Protein AF-A0AA40XYA7-F1 (afdb_monomer_lite)

Structure (mmCIF, N/CA/C/O backbone):
data_AF-A0AA40XYA7-F1
#
_entry.id   AF-A0AA40XYA7-F1
#
loop_
_atom_site.group_PDB
_atom_site.id
_atom_site.type_symbol
_atom_site.label_atom_id
_atom_site.label_alt_id
_atom_site.label_comp_id
_atom_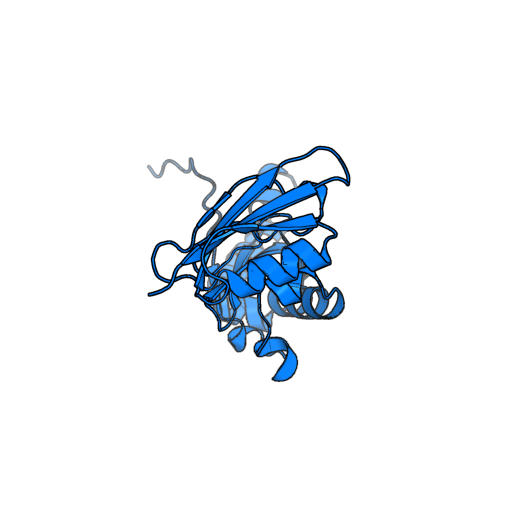site.label_asym_id
_atom_site.label_entity_id
_atom_site.label_seq_id
_atom_site.pdbx_PDB_ins_code
_atom_site.Cartn_x
_atom_site.Cartn_y
_atom_site.Cartn_z
_atom_site.occupancy
_atom_site.B_iso_or_equiv
_atom_site.auth_seq_id
_atom_site.auth_comp_id
_atom_site.auth_asym_id
_atom_site.auth_atom_id
_atom_site.pdbx_PDB_model_num
ATOM 1 N N . MET A 1 1 ? 4.547 -13.593 39.585 1.00 32.66 1 MET A N 1
ATOM 2 C CA . MET A 1 1 ? 5.370 -12.467 39.102 1.00 32.66 1 MET A CA 1
ATOM 3 C C . MET A 1 1 ? 5.170 -12.402 37.605 1.00 32.66 1 MET A C 1
ATOM 5 O O . MET A 1 1 ? 5.550 -13.343 36.928 1.00 32.66 1 MET A O 1
ATOM 9 N N . VAL A 1 2 ? 4.459 -11.386 37.119 1.00 29.94 2 VAL A N 1
ATOM 10 C CA . VAL A 1 2 ? 4.335 -11.116 35.684 1.00 29.94 2 VAL A CA 1
ATOM 11 C C . VAL A 1 2 ? 5.228 -9.912 35.438 1.00 29.94 2 VAL A C 1
ATOM 13 O O . VAL A 1 2 ? 4.920 -8.815 35.898 1.00 29.94 2 VAL A O 1
ATOM 16 N N . GLU A 1 3 ? 6.378 -10.142 34.812 1.00 36.28 3 GLU A N 1
ATOM 17 C CA . GLU A 1 3 ? 7.253 -9.073 34.341 1.00 36.28 3 GLU A CA 1
ATOM 18 C C . GLU A 1 3 ? 6.559 -8.391 33.158 1.00 36.28 3 GLU A C 1
ATOM 20 O O . GLU A 1 3 ? 6.629 -8.835 32.015 1.00 36.28 3 GLU A O 1
ATOM 25 N N . GLY A 1 4 ? 5.811 -7.328 33.456 1.00 35.25 4 GLY A N 1
ATOM 26 C CA . GLY A 1 4 ? 5.217 -6.426 32.473 1.00 35.25 4 GLY A CA 1
ATOM 27 C C . GLY A 1 4 ? 6.288 -5.550 31.829 1.00 35.25 4 GLY A C 1
ATOM 28 O O . GLY A 1 4 ? 6.340 -4.349 32.075 1.00 35.25 4 GLY A O 1
ATOM 29 N N . GLY A 1 5 ? 7.162 -6.167 31.038 1.00 32.50 5 GLY A N 1
ATOM 30 C CA . GLY A 1 5 ? 8.167 -5.510 30.212 1.00 32.50 5 GLY A CA 1
ATOM 31 C C . GLY A 1 5 ? 7.913 -5.831 28.746 1.00 32.50 5 GLY A C 1
ATOM 32 O O . GLY A 1 5 ? 8.535 -6.726 28.188 1.00 32.50 5 GLY A O 1
ATOM 33 N N . GLY A 1 6 ? 6.968 -5.136 28.119 1.00 35.75 6 GLY A N 1
ATOM 34 C CA . GLY A 1 6 ? 6.690 -5.312 26.699 1.00 35.75 6 GLY A CA 1
ATOM 35 C C . GLY A 1 6 ? 5.422 -4.586 26.294 1.00 35.75 6 GLY A C 1
ATOM 36 O O . GLY A 1 6 ? 4.319 -5.016 26.614 1.00 35.75 6 GLY A O 1
ATOM 37 N N . THR A 1 7 ? 5.574 -3.476 25.586 1.00 40.00 7 THR A N 1
ATOM 38 C CA . THR A 1 7 ? 4.502 -2.800 24.858 1.00 40.00 7 THR A CA 1
ATOM 39 C C . THR A 1 7 ? 3.926 -3.744 23.799 1.00 40.00 7 THR A C 1
ATOM 41 O O . THR A 1 7 ? 4.319 -3.715 22.635 1.00 40.00 7 THR A O 1
ATOM 44 N N . LEU A 1 8 ? 2.987 -4.603 24.196 1.00 51.47 8 LEU A N 1
ATOM 45 C CA . LEU A 1 8 ? 2.133 -5.359 23.286 1.00 51.47 8 LEU A CA 1
ATOM 46 C C . LEU A 1 8 ? 1.223 -4.347 22.583 1.00 51.47 8 LEU A C 1
ATOM 48 O O . LEU A 1 8 ? 0.159 -4.006 23.086 1.00 51.47 8 LEU A O 1
ATOM 52 N N . ARG A 1 9 ? 1.665 -3.823 21.437 1.00 64.25 9 ARG A N 1
ATOM 53 C CA . ARG A 1 9 ? 0.792 -3.141 20.476 1.00 64.25 9 ARG A CA 1
ATOM 54 C C . ARG A 1 9 ? 0.276 -4.196 19.494 1.00 64.25 9 ARG A C 1
ATOM 56 O O . ARG A 1 9 ? 0.949 -4.453 18.494 1.00 64.25 9 ARG A O 1
ATOM 63 N N . PRO A 1 10 ? -0.852 -4.874 19.775 1.00 70.44 10 PRO A N 1
ATOM 64 C CA . PRO A 1 10 ? -1.398 -5.854 18.849 1.00 70.44 10 PRO A CA 1
ATOM 65 C C . PRO A 1 10 ? -1.727 -5.175 17.517 1.00 70.44 10 PRO A C 1
ATOM 67 O O . PRO A 1 10 ? -2.377 -4.130 17.478 1.00 70.44 10 PRO A O 1
ATOM 70 N N . THR A 1 11 ? -1.251 -5.776 16.427 1.00 84.19 11 THR A N 1
ATOM 71 C CA . THR A 1 11 ? -1.678 -5.413 15.076 1.00 84.19 11 THR A CA 1
ATOM 72 C C . THR A 1 11 ? -2.851 -6.300 14.700 1.00 84.19 11 THR A C 1
ATOM 74 O O . THR A 1 11 ? -2.708 -7.519 14.618 1.00 84.19 11 THR A O 1
ATOM 77 N N . TYR A 1 12 ? -4.008 -5.693 14.472 1.00 88.69 12 TYR A N 1
ATOM 78 C CA . TYR A 1 12 ? -5.212 -6.392 14.050 1.00 88.69 12 TYR A CA 1
ATOM 79 C C . TYR A 1 12 ? -5.236 -6.487 12.531 1.00 88.69 12 TYR A C 1
ATOM 81 O O . TYR A 1 12 ? -5.103 -5.477 11.845 1.00 88.69 12 TYR A O 1
ATOM 89 N N . ILE A 1 13 ? -5.407 -7.696 12.001 1.00 91.38 13 ILE A N 1
ATOM 90 C CA . ILE A 1 13 ? -5.620 -7.905 10.569 1.00 91.38 13 ILE A CA 1
ATOM 91 C C . ILE A 1 13 ? -7.096 -7.645 10.276 1.00 91.38 13 ILE A C 1
ATOM 93 O O . ILE A 1 13 ? -7.966 -8.315 10.830 1.00 91.38 13 ILE A O 1
ATOM 97 N N . VAL A 1 14 ? -7.372 -6.670 9.416 1.00 92.25 14 VAL A N 1
ATOM 98 C CA . VAL A 1 14 ? -8.723 -6.204 9.105 1.00 92.25 14 VAL A CA 1
ATOM 99 C C . VAL A 1 14 ? -8.948 -6.308 7.601 1.00 92.25 14 VAL A C 1
ATOM 101 O O . VAL A 1 14 ? -8.449 -5.482 6.839 1.00 92.25 14 VAL A O 1
ATOM 104 N N . PRO A 1 15 ? -9.692 -7.316 7.141 1.00 93.06 15 PRO A N 1
ATOM 105 C CA . PRO A 1 15 ? -10.144 -7.373 5.759 1.00 93.06 15 PRO A CA 1
ATOM 106 C C . PRO A 1 15 ? -10.974 -6.129 5.374 1.00 93.06 15 PRO A C 1
ATOM 108 O O . PRO A 1 15 ? -11.781 -5.640 6.168 1.00 93.06 15 PRO A O 1
ATOM 111 N N . VAL A 1 16 ? -10.781 -5.590 4.163 1.00 92.44 16 VAL A N 1
ATOM 112 C CA . VAL A 1 16 ? -11.435 -4.339 3.710 1.00 92.44 16 VAL A CA 1
ATOM 113 C C . VAL A 1 16 ? -12.971 -4.422 3.675 1.00 92.44 16 VAL A C 1
ATOM 115 O O . VAL A 1 16 ? -13.659 -3.413 3.820 1.00 92.44 16 VAL A O 1
ATOM 118 N N . ASP A 1 17 ? -13.535 -5.619 3.531 1.00 90.31 17 ASP A N 1
ATOM 119 C CA . ASP A 1 17 ? -14.980 -5.884 3.583 1.00 90.31 17 ASP A CA 1
ATOM 120 C C . ASP A 1 17 ? -15.578 -5.655 4.983 1.00 90.31 17 ASP A C 1
ATOM 122 O O . ASP A 1 17 ? -16.756 -5.311 5.110 1.00 90.31 17 ASP A O 1
ATOM 126 N N . VAL A 1 18 ? -14.769 -5.768 6.040 1.00 89.94 18 VAL A N 1
ATOM 127 C CA . VAL A 1 18 ? -15.188 -5.492 7.421 1.00 89.94 18 VAL A CA 1
ATOM 128 C C . VAL A 1 18 ? -15.423 -3.999 7.656 1.00 89.94 18 VAL A C 1
ATOM 130 O O . VAL A 1 18 ? -16.218 -3.657 8.533 1.00 89.94 18 VAL A O 1
ATOM 133 N N . LEU A 1 19 ? -14.802 -3.126 6.855 1.00 89.50 19 LEU A N 1
ATOM 134 C CA . LEU A 1 19 ? -14.918 -1.669 6.975 1.00 89.50 19 LEU A CA 1
ATOM 135 C C . LEU A 1 19 ? -16.281 -1.118 6.522 1.00 89.50 19 LEU A C 1
ATOM 137 O O . LEU A 1 19 ? -16.576 0.045 6.777 1.00 89.50 19 LEU A O 1
ATOM 141 N N . GLY A 1 20 ? -17.113 -1.919 5.844 1.00 88.69 20 GLY A N 1
ATOM 142 C CA . GLY A 1 20 ? -18.444 -1.483 5.401 1.00 88.69 20 GLY A CA 1
ATOM 143 C C . GLY A 1 20 ? -18.421 -0.374 4.340 1.00 88.69 20 GLY A C 1
ATOM 144 O O . GLY A 1 20 ? -19.376 0.391 4.222 1.00 88.69 20 GLY A O 1
ATOM 145 N N . LEU A 1 21 ? -17.328 -0.271 3.578 1.00 90.06 21 LEU A N 1
ATOM 146 C CA . LEU A 1 21 ? -17.186 0.684 2.480 1.00 90.06 21 LEU A CA 1
ATOM 147 C C . LEU A 1 21 ? -18.105 0.327 1.304 1.00 90.06 21 LEU A C 1
ATOM 149 O O . LEU A 1 21 ? -18.541 -0.814 1.147 1.00 90.06 21 LEU A O 1
ATOM 153 N N . ASN A 1 22 ? -18.359 1.298 0.422 1.00 88.31 22 ASN A N 1
ATOM 154 C CA . ASN A 1 22 ? -19.121 1.037 -0.797 1.00 88.31 22 ASN A CA 1
ATOM 155 C C . ASN A 1 22 ? -18.411 -0.006 -1.707 1.00 88.31 22 ASN A C 1
ATOM 157 O O . ASN A 1 22 ? -17.189 -0.189 -1.618 1.00 88.31 22 ASN A O 1
ATOM 161 N N . PRO A 1 23 ? -19.143 -0.701 -2.603 1.00 86.56 23 PRO A N 1
ATOM 162 C CA . PRO A 1 23 ? -18.569 -1.754 -3.446 1.00 86.56 23 PRO A CA 1
ATOM 163 C C . PRO A 1 23 ? -17.393 -1.289 -4.312 1.00 86.56 23 PRO A C 1
ATOM 165 O O . PRO A 1 23 ? -16.437 -2.038 -4.498 1.00 86.56 23 PRO A O 1
ATOM 168 N N . SER A 1 24 ? -17.435 -0.046 -4.794 1.00 86.19 24 SER A N 1
ATOM 169 C CA . SER A 1 24 ? -16.366 0.534 -5.608 1.00 86.19 24 SER A CA 1
ATOM 170 C C . SER A 1 24 ? -15.078 0.727 -4.809 1.00 86.19 24 SER A C 1
ATOM 172 O O . SER A 1 24 ? -14.016 0.393 -5.314 1.00 86.19 24 SER A O 1
ATOM 174 N N . ALA A 1 25 ? -15.159 1.210 -3.566 1.00 84.81 25 ALA A N 1
ATOM 175 C CA . ALA A 1 25 ? -14.016 1.420 -2.677 1.00 84.81 25 ALA A CA 1
ATOM 176 C C . ALA A 1 25 ? -13.459 0.098 -2.122 1.00 84.81 25 ALA A C 1
ATOM 178 O O . ALA A 1 25 ? -12.251 -0.076 -2.030 1.00 84.81 25 ALA A O 1
ATOM 179 N N . SER A 1 26 ? -14.321 -0.874 -1.812 1.00 86.69 26 SER A N 1
ATOM 180 C CA . SER A 1 26 ? -13.894 -2.205 -1.338 1.00 86.69 26 SER A CA 1
ATOM 181 C C . SER A 1 26 ? -13.264 -3.090 -2.423 1.00 86.69 26 SER A C 1
ATOM 183 O O . SER A 1 26 ? -12.712 -4.146 -2.114 1.00 86.69 26 SER A O 1
ATOM 185 N N . ALA A 1 27 ? -13.367 -2.706 -3.698 1.00 89.56 27 ALA A N 1
ATOM 186 C CA . ALA A 1 27 ? -12.707 -3.382 -4.816 1.00 89.56 27 ALA A CA 1
ATOM 187 C C . ALA A 1 27 ? -11.301 -2.834 -5.121 1.00 89.56 27 ALA A C 1
ATOM 189 O O . ALA A 1 27 ? -10.619 -3.380 -5.985 1.00 89.56 27 ALA A O 1
ATOM 190 N N . LYS A 1 28 ? -10.892 -1.758 -4.443 1.00 93.12 28 LYS A N 1
ATOM 191 C 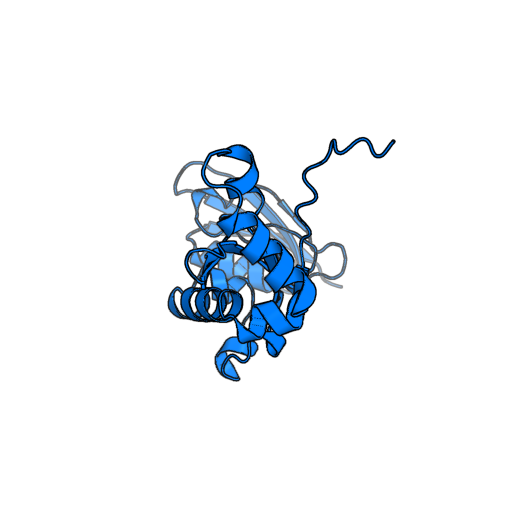CA . LYS A 1 28 ? -9.617 -1.069 -4.651 1.00 93.12 28 LYS A CA 1
ATOM 192 C C . LYS A 1 28 ? -8.455 -1.797 -3.978 1.00 93.12 28 LYS A C 1
ATOM 194 O O . LYS A 1 28 ? -8.676 -2.686 -3.154 1.00 93.12 28 LYS A O 1
ATOM 199 N N . THR A 1 29 ? -7.235 -1.427 -4.347 1.00 94.44 29 THR A N 1
ATOM 200 C CA . THR A 1 29 ? -5.992 -1.996 -3.801 1.00 94.44 29 THR A CA 1
ATOM 201 C C . THR A 1 29 ? -5.221 -0.964 -2.978 1.00 94.44 29 THR A C 1
ATOM 203 O O . THR A 1 29 ? -5.567 0.221 -2.950 1.00 94.44 29 THR A O 1
ATOM 206 N N . ALA A 1 30 ? -4.131 -1.384 -2.335 1.00 94.25 30 ALA A N 1
ATOM 207 C CA . ALA A 1 30 ? -3.221 -0.457 -1.670 1.00 94.25 30 ALA A CA 1
ATOM 208 C C . ALA A 1 30 ? -2.564 0.535 -2.656 1.00 94.25 30 ALA A C 1
ATOM 210 O O . ALA A 1 30 ? -2.218 1.642 -2.256 1.00 94.25 30 ALA A O 1
ATOM 211 N N . TYR A 1 31 ? -2.449 0.198 -3.948 1.00 93.81 31 TYR A N 1
ATOM 212 C CA . TYR A 1 31 ? -1.991 1.144 -4.975 1.00 93.81 31 TYR A CA 1
ATOM 213 C C . TYR A 1 31 ? -2.978 2.294 -5.164 1.00 93.81 31 TYR A C 1
ATOM 215 O O . TYR A 1 31 ? -2.591 3.463 -5.150 1.00 93.81 31 TYR A O 1
ATOM 223 N N . ASP A 1 32 ? -4.268 1.969 -5.292 1.00 93.19 32 ASP A N 1
ATOM 224 C CA . ASP A 1 32 ? -5.315 2.986 -5.368 1.00 93.19 32 ASP A CA 1
ATOM 225 C C . ASP A 1 32 ? -5.356 3.826 -4.086 1.00 93.19 32 ASP A C 1
ATOM 227 O O . ASP A 1 32 ? -5.526 5.038 -4.148 1.00 93.19 32 ASP A O 1
ATOM 231 N N . TYR A 1 33 ? -5.182 3.191 -2.922 1.00 93.12 33 TYR A N 1
ATOM 232 C CA . TYR A 1 33 ? -5.176 3.868 -1.624 1.00 93.12 33 TYR A CA 1
ATOM 233 C C . TYR A 1 33 ? -4.103 4.954 -1.530 1.00 93.12 33 TYR A C 1
ATOM 235 O O . TYR A 1 33 ? -4.354 6.039 -1.006 1.00 93.12 33 TYR A O 1
ATOM 243 N N . VAL A 1 34 ? -2.909 4.662 -2.048 1.00 91.88 34 VAL A N 1
ATOM 244 C CA . VAL A 1 34 ? -1.790 5.606 -2.083 1.00 91.88 34 VAL A CA 1
ATOM 245 C C . VAL A 1 34 ? -2.102 6.807 -2.980 1.00 91.88 34 VAL A C 1
ATOM 247 O O . VAL A 1 34 ? -1.795 7.941 -2.611 1.00 91.88 34 VAL A O 1
ATOM 250 N N . GLY A 1 35 ? -2.705 6.569 -4.148 1.00 88.56 35 GLY A N 1
ATOM 251 C CA . GLY A 1 35 ? -2.978 7.612 -5.140 1.00 88.56 35 GLY A CA 1
ATOM 252 C C . GLY A 1 35 ? -4.269 8.409 -4.916 1.00 88.56 35 GLY A C 1
ATOM 253 O O . GLY A 1 35 ? -4.380 9.532 -5.406 1.00 88.56 35 GLY A O 1
ATOM 254 N N . ASP A 1 36 ? -5.246 7.859 -4.190 1.00 91.69 36 ASP A N 1
ATOM 255 C CA . ASP A 1 36 ? -6.580 8.445 -4.023 1.00 91.69 36 ASP A CA 1
ATOM 256 C C . ASP A 1 36 ? -6.826 8.909 -2.579 1.00 91.69 36 ASP A C 1
ATOM 258 O O . ASP A 1 36 ? -7.139 8.134 -1.669 1.00 91.69 36 ASP A O 1
ATOM 262 N N . HIS A 1 37 ? -6.750 10.226 -2.375 1.00 90.19 37 HIS A N 1
ATOM 263 C CA . HIS A 1 37 ? -7.018 10.854 -1.081 1.00 90.19 37 HIS A CA 1
ATOM 264 C C . HIS A 1 37 ? -8.439 10.613 -0.557 1.00 90.19 37 HIS A C 1
ATOM 266 O O . HIS A 1 37 ? -8.619 10.543 0.661 1.00 90.19 37 HIS A O 1
ATOM 272 N N . ASN A 1 38 ? -9.436 10.469 -1.435 1.00 91.69 38 ASN A N 1
ATOM 273 C CA . ASN A 1 38 ? -10.806 10.183 -1.013 1.00 91.69 38 ASN A CA 1
ATOM 274 C C . ASN A 1 38 ? -10.918 8.745 -0.508 1.00 91.69 38 ASN A C 1
ATOM 276 O O . ASN A 1 38 ? -11.537 8.509 0.530 1.00 91.69 38 ASN A O 1
ATOM 280 N N . LEU A 1 39 ? -10.295 7.788 -1.206 1.00 92.56 39 LEU A N 1
ATOM 281 C CA . LEU A 1 39 ? -10.242 6.397 -0.753 1.00 92.56 39 LEU A CA 1
ATOM 282 C C . LEU A 1 39 ? -9.545 6.279 0.601 1.00 92.56 39 LEU A C 1
ATOM 284 O O . LEU A 1 39 ? -10.078 5.632 1.506 1.00 92.56 39 LEU A O 1
ATOM 288 N N . ARG A 1 40 ? -8.405 6.958 0.759 1.00 93.12 40 ARG A N 1
ATOM 289 C CA . ARG A 1 40 ? -7.688 7.018 2.033 1.00 93.12 40 ARG A CA 1
ATOM 290 C C . ARG A 1 40 ? -8.571 7.552 3.158 1.00 93.12 40 ARG A C 1
ATOM 292 O O . ARG A 1 40 ? -8.718 6.879 4.173 1.00 93.12 40 ARG A O 1
ATOM 299 N N . ALA A 1 41 ? -9.220 8.698 2.955 1.00 90.94 41 ALA A N 1
ATOM 300 C CA . ALA A 1 41 ? -10.106 9.288 3.958 1.00 90.94 41 ALA A CA 1
ATOM 301 C C . ALA A 1 41 ? -11.285 8.363 4.320 1.00 90.94 41 ALA A C 1
ATOM 303 O O . ALA A 1 41 ? -11.640 8.245 5.493 1.00 90.94 41 ALA A O 1
ATOM 304 N N . MET A 1 42 ? -11.871 7.668 3.335 1.00 92.25 42 MET A N 1
ATOM 305 C CA . MET A 1 42 ? -12.944 6.696 3.577 1.00 92.25 42 MET A CA 1
ATOM 306 C C . MET A 1 42 ? -12.477 5.529 4.456 1.00 92.25 42 MET A C 1
ATOM 308 O O . MET A 1 42 ? -13.161 5.171 5.412 1.00 92.25 42 MET A O 1
ATOM 312 N N . VAL A 1 43 ? -11.317 4.944 4.153 1.00 92.75 43 VAL A N 1
ATOM 313 C CA . VAL A 1 43 ? -10.748 3.825 4.922 1.00 92.75 43 VAL A CA 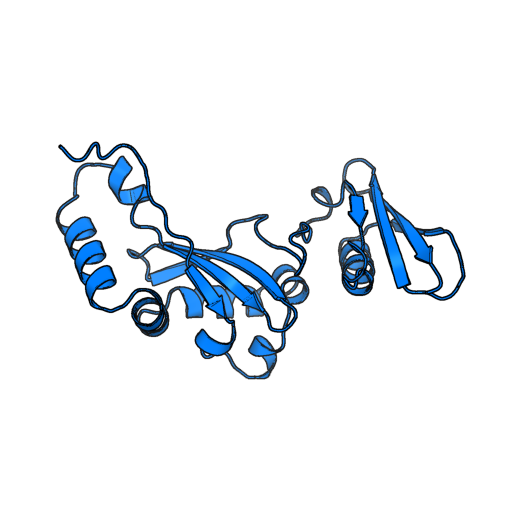1
ATOM 314 C C . VAL A 1 43 ? -10.327 4.270 6.325 1.00 92.75 43 VAL A C 1
ATOM 316 O O . VAL A 1 43 ? -10.653 3.586 7.291 1.00 92.75 43 VAL A O 1
ATOM 319 N N . GLU A 1 44 ? -9.652 5.414 6.458 1.00 92.38 44 GLU A N 1
ATOM 320 C CA . GLU A 1 44 ? -9.227 5.980 7.747 1.00 92.38 44 GLU A CA 1
ATOM 321 C C . GLU A 1 44 ? -10.422 6.280 8.662 1.00 92.38 44 GLU A C 1
ATOM 323 O O . GLU A 1 44 ? -10.417 5.919 9.844 1.00 92.38 44 GLU A O 1
ATOM 328 N N . SER A 1 45 ? -11.479 6.879 8.107 1.00 90.44 45 SER A N 1
ATOM 329 C CA . SER A 1 45 ? -12.724 7.146 8.831 1.00 90.44 45 SER A CA 1
ATOM 330 C C . SER A 1 45 ? -13.436 5.851 9.231 1.00 90.44 45 SER A C 1
ATOM 332 O O . SER A 1 45 ? -13.847 5.700 10.382 1.00 90.44 45 SER A O 1
ATOM 334 N N . ALA A 1 46 ? -13.534 4.876 8.320 1.00 90.94 46 ALA A N 1
ATOM 335 C CA . ALA A 1 46 ? -14.180 3.599 8.609 1.00 90.94 46 ALA A CA 1
ATOM 336 C C . ALA A 1 46 ? -13.426 2.792 9.677 1.00 90.94 46 ALA A C 1
ATOM 338 O O . ALA A 1 46 ? -14.052 2.275 10.604 1.00 90.94 46 ALA A O 1
ATOM 339 N N . ALA A 1 47 ? -12.094 2.727 9.594 1.00 90.19 47 ALA A N 1
ATOM 340 C CA . ALA A 1 47 ? -11.242 2.051 10.573 1.00 90.19 47 ALA A CA 1
ATOM 341 C C . ALA A 1 47 ? -11.335 2.690 11.970 1.00 90.19 47 ALA A C 1
ATOM 343 O O . ALA A 1 47 ? -11.319 1.983 12.976 1.00 90.19 47 ALA A O 1
ATOM 344 N N . GLY A 1 48 ? -11.483 4.018 12.033 1.00 86.50 48 GLY A N 1
ATOM 345 C CA . GLY A 1 48 ? -11.703 4.759 13.279 1.00 86.50 48 GLY A CA 1
ATOM 346 C C . GLY A 1 48 ? -13.109 4.621 13.873 1.00 86.50 48 GLY A C 1
ATOM 347 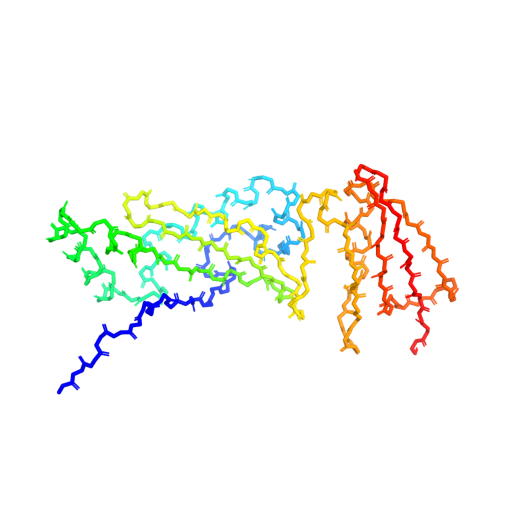O O . GLY A 1 48 ? -13.320 4.969 15.035 1.00 86.50 48 GLY A O 1
ATOM 348 N N . SER A 1 49 ? -14.076 4.093 13.118 1.00 87.62 49 SER A N 1
ATOM 349 C CA . SER A 1 49 ? -15.460 4.011 13.583 1.00 87.62 49 SER A CA 1
ATOM 350 C C . SER A 1 49 ? -15.623 3.022 14.743 1.00 87.62 49 SER A C 1
ATOM 352 O O . SER A 1 49 ? -15.119 1.896 14.720 1.00 87.62 49 SER A O 1
ATOM 354 N N . THR A 1 50 ? -16.404 3.404 15.757 1.00 81.31 50 THR A N 1
ATOM 355 C CA . THR A 1 50 ? -16.644 2.565 16.944 1.00 81.31 50 THR A CA 1
ATOM 356 C C . THR A 1 50 ? -17.228 1.199 16.585 1.00 81.31 50 THR A C 1
ATOM 358 O O . THR A 1 50 ? -16.896 0.206 17.229 1.00 81.31 50 THR A O 1
ATOM 361 N N . GLY A 1 51 ? -18.069 1.125 15.548 1.00 83.56 51 GLY A N 1
ATOM 362 C CA . GLY A 1 51 ? -18.655 -0.133 15.078 1.00 83.56 51 GLY A CA 1
ATOM 363 C C . GLY A 1 51 ? -17.604 -1.104 14.537 1.00 83.56 51 GLY A C 1
ATOM 364 O O . GLY A 1 51 ? -17.604 -2.278 14.913 1.00 83.56 51 GLY A O 1
ATOM 365 N N . VAL A 1 52 ? -16.676 -0.610 13.713 1.00 85.75 52 VAL A N 1
ATOM 366 C CA . VAL A 1 52 ? -15.567 -1.409 13.170 1.00 85.75 52 VAL A CA 1
ATOM 367 C C . VAL A 1 52 ? -14.600 -1.804 14.281 1.00 85.75 52 VAL A C 1
ATOM 369 O O . VAL A 1 52 ? -14.302 -2.990 14.421 1.00 85.75 52 VAL A O 1
ATOM 372 N N . ILE A 1 53 ? -14.197 -0.856 15.133 1.00 83.56 53 ILE A N 1
ATOM 373 C CA . ILE A 1 53 ? -13.342 -1.129 16.296 1.00 83.56 53 ILE A CA 1
ATOM 374 C C . ILE A 1 53 ? -13.967 -2.237 17.155 1.00 83.56 53 ILE A C 1
ATOM 376 O O . ILE A 1 53 ? -13.349 -3.278 17.360 1.00 83.56 53 ILE A O 1
ATOM 380 N N . THR A 1 54 ? -15.221 -2.081 17.587 1.00 83.88 54 THR A N 1
ATOM 381 C CA . THR A 1 54 ? -15.912 -3.062 18.446 1.00 83.88 54 THR A CA 1
ATOM 382 C C . THR A 1 54 ? -15.976 -4.448 17.807 1.00 83.88 54 THR A C 1
ATOM 384 O O . THR A 1 54 ? -15.797 -5.450 18.498 1.00 83.88 54 THR A O 1
ATOM 387 N N . LYS A 1 55 ? -16.198 -4.521 16.489 1.00 84.88 55 LYS A N 1
ATOM 388 C CA . LYS A 1 55 ? -16.239 -5.785 15.742 1.00 84.88 55 LYS A CA 1
ATOM 389 C C . LYS A 1 55 ? -14.876 -6.488 15.694 1.00 84.88 55 LYS A C 1
ATOM 391 O O . LYS A 1 55 ? -14.846 -7.714 15.676 1.00 84.88 55 LYS A O 1
ATOM 396 N N . ILE A 1 56 ? -13.777 -5.734 15.670 1.00 83.06 56 ILE A N 1
ATOM 397 C CA . ILE A 1 56 ? -12.409 -6.263 15.553 1.00 83.06 56 ILE A CA 1
ATOM 398 C C . ILE A 1 56 ? -11.827 -6.634 16.918 1.00 83.06 56 ILE A C 1
ATOM 400 O O . ILE A 1 56 ? -11.294 -7.729 17.078 1.00 83.06 56 ILE A O 1
ATOM 404 N N . VAL A 1 57 ? -11.901 -5.723 17.894 1.00 79.44 57 VAL A N 1
ATOM 405 C CA . VAL A 1 57 ? -11.262 -5.911 19.210 1.00 79.44 57 VAL A CA 1
ATOM 406 C C . VAL A 1 57 ? -12.176 -6.603 20.220 1.00 79.44 57 VAL A C 1
ATOM 408 O O . VAL A 1 57 ? -11.703 -7.132 21.223 1.00 79.44 57 VAL A O 1
ATOM 411 N N . GLY A 1 58 ? -13.486 -6.605 19.969 1.00 74.94 58 GLY A N 1
ATOM 412 C CA . GLY A 1 58 ? -14.495 -6.987 20.948 1.00 74.94 58 GLY A CA 1
ATOM 413 C C . GLY A 1 58 ? -14.810 -5.851 21.926 1.00 74.94 58 GLY A C 1
ATOM 414 O O . GLY A 1 58 ? -13.956 -5.037 22.283 1.00 74.94 58 GLY A O 1
ATOM 415 N N . ALA A 1 59 ? -16.061 -5.802 22.388 1.00 70.88 59 ALA A N 1
ATOM 416 C CA . ALA A 1 59 ? -16.540 -4.747 23.284 1.00 70.88 59 ALA A CA 1
ATOM 417 C C . ALA A 1 59 ? -15.776 -4.702 24.620 1.00 70.88 59 ALA A C 1
ATOM 419 O O . ALA A 1 59 ? -15.505 -3.625 25.135 1.00 70.88 59 ALA A O 1
ATOM 420 N N . SER A 1 60 ? -15.372 -5.860 25.151 1.00 62.66 60 SER A N 1
ATOM 421 C CA . SER A 1 60 ? -14.653 -5.971 26.426 1.00 62.66 60 SER A CA 1
ATOM 422 C C . SER A 1 60 ? -13.259 -5.340 26.395 1.00 62.66 60 SER A C 1
ATOM 424 O O . SER A 1 60 ? -12.865 -4.686 27.359 1.00 62.66 60 SER A O 1
ATOM 426 N N . VAL A 1 61 ? -12.521 -5.494 25.290 1.00 66.81 61 VAL A N 1
ATOM 427 C CA . VAL A 1 61 ? -11.200 -4.869 25.120 1.00 66.81 61 VAL A CA 1
ATOM 428 C C . VAL A 1 61 ? -11.350 -3.364 24.948 1.00 66.81 61 VAL A C 1
ATOM 430 O O . VAL A 1 61 ? -10.592 -2.603 25.544 1.00 66.81 61 VAL A O 1
ATOM 433 N N . LEU A 1 62 ? -12.363 -2.927 24.197 1.00 69.00 62 LEU A N 1
ATOM 434 C CA . LEU A 1 62 ? -12.637 -1.506 24.016 1.00 69.00 62 LEU A CA 1
ATOM 435 C C . LEU A 1 62 ? -12.967 -0.818 25.349 1.00 69.00 62 LEU A C 1
ATOM 437 O O . LEU A 1 62 ? -12.380 0.220 25.643 1.00 69.00 62 LEU A O 1
ATOM 441 N N . THR A 1 63 ? -13.819 -1.422 26.187 1.00 68.38 63 THR A N 1
ATOM 442 C CA . THR A 1 63 ? -14.119 -0.910 27.536 1.00 68.38 63 THR A CA 1
ATOM 443 C C . THR A 1 63 ? -12.867 -0.853 28.409 1.00 68.38 63 THR A C 1
ATOM 445 O O . THR A 1 63 ? -12.598 0.188 28.998 1.00 68.38 63 THR A O 1
ATOM 448 N N . ALA A 1 64 ? -12.045 -1.908 28.426 1.00 65.69 64 ALA A N 1
ATOM 449 C CA . ALA A 1 64 ? -10.803 -1.919 29.201 1.00 65.69 64 ALA A CA 1
ATOM 450 C C . ALA A 1 64 ? -9.815 -0.823 28.755 1.00 65.69 64 ALA A C 1
ATOM 452 O O . ALA A 1 64 ? -9.144 -0.216 29.589 1.00 65.69 64 ALA A O 1
ATOM 453 N N . MET A 1 65 ? -9.737 -0.540 27.450 1.00 68.75 65 MET A N 1
ATOM 454 C CA . MET A 1 65 ? -8.909 0.544 26.913 1.00 68.75 65 MET A CA 1
ATOM 455 C C . MET A 1 65 ? -9.481 1.931 27.235 1.00 68.75 65 MET A C 1
ATOM 457 O O . MET A 1 65 ? -8.717 2.841 27.558 1.00 68.75 65 MET A O 1
ATOM 461 N N . SER A 1 66 ? -10.805 2.102 27.182 1.00 68.31 66 SER A N 1
ATOM 462 C CA . SER A 1 66 ? -11.473 3.342 27.597 1.00 68.31 66 SER A CA 1
ATOM 463 C C . SER A 1 66 ? -11.295 3.619 29.093 1.00 68.31 66 SER A C 1
ATOM 465 O O . SER A 1 66 ? -10.981 4.752 29.460 1.00 68.31 66 SER A O 1
ATOM 467 N N . ASP A 1 67 ? -11.410 2.597 29.942 1.00 65.81 67 ASP A N 1
ATOM 468 C CA . ASP A 1 67 ? -11.183 2.712 31.387 1.00 65.81 67 ASP A CA 1
ATOM 469 C C . ASP A 1 67 ? -9.730 3.108 31.688 1.00 65.81 67 ASP A C 1
ATOM 471 O O . ASP A 1 67 ? -9.485 4.006 32.500 1.00 65.81 67 ASP A O 1
ATOM 475 N N . LEU A 1 68 ? -8.767 2.507 30.975 1.00 66.75 68 LEU A N 1
ATOM 476 C CA . LEU A 1 68 ? -7.347 2.878 31.017 1.00 66.75 68 LEU A CA 1
ATOM 477 C C . LEU A 1 68 ? -7.128 4.352 30.654 1.00 66.75 68 LEU A C 1
ATOM 479 O O . LEU A 1 68 ? -6.426 5.060 31.371 1.00 66.75 68 LEU A O 1
ATOM 483 N N . LEU A 1 69 ? -7.748 4.842 29.578 1.00 68.19 69 LEU A N 1
ATOM 484 C CA . LEU A 1 69 ? -7.639 6.247 29.171 1.00 68.19 69 LEU A CA 1
ATOM 485 C C . LEU A 1 69 ? -8.228 7.211 30.212 1.00 68.19 69 LEU A C 1
ATOM 487 O O . LEU A 1 69 ? -7.651 8.270 30.456 1.00 68.19 69 LEU A O 1
ATOM 491 N N . GLN A 1 70 ? -9.342 6.848 30.852 1.00 64.31 70 GLN A N 1
ATOM 492 C CA . GLN A 1 70 ? -9.977 7.680 31.882 1.00 64.31 70 GLN A CA 1
ATOM 493 C C . GLN A 1 70 ? -9.190 7.710 33.201 1.00 64.31 70 GLN A C 1
ATOM 495 O O . GLN A 1 70 ? -9.203 8.726 33.897 1.00 64.31 70 GLN A O 1
ATOM 500 N N . HIS A 1 71 ? -8.486 6.627 33.543 1.00 63.06 71 HIS A N 1
ATOM 501 C CA . HIS A 1 71 ? -7.731 6.524 34.798 1.00 63.06 71 HIS A CA 1
ATOM 502 C C . HIS A 1 71 ? -6.280 7.020 34.684 1.00 63.06 71 HIS A C 1
ATOM 504 O O . HIS A 1 71 ? -5.644 7.304 35.700 1.00 63.06 71 HIS A O 1
ATOM 510 N N . VAL A 1 72 ? -5.742 7.163 33.468 1.00 57.94 72 VAL A N 1
ATOM 511 C CA . VAL A 1 72 ? -4.352 7.576 33.227 1.00 57.94 72 VAL A CA 1
ATOM 512 C C . VAL A 1 72 ? -4.297 9.040 32.781 1.00 57.94 72 VAL A C 1
ATOM 514 O O . VAL A 1 72 ? -4.045 9.367 31.625 1.00 57.94 72 VAL A O 1
ATOM 517 N N . THR A 1 73 ? -4.496 9.965 33.717 1.00 53.56 73 THR A N 1
ATOM 518 C CA . THR A 1 73 ? -4.375 11.409 33.443 1.00 53.56 73 THR A CA 1
ATOM 519 C C . THR A 1 73 ? -2.923 11.913 33.431 1.00 53.56 73 THR A C 1
ATOM 521 O O . THR A 1 73 ? -2.658 12.950 32.828 1.00 53.56 73 THR A O 1
ATOM 524 N N . ASN A 1 74 ? -1.961 11.165 34.000 1.00 52.22 74 ASN A N 1
ATOM 525 C CA . ASN A 1 74 ? -0.607 11.676 34.289 1.00 52.22 74 ASN A CA 1
ATOM 526 C C . ASN A 1 74 ? 0.584 10.896 33.693 1.00 52.22 74 ASN A C 1
ATOM 528 O O . ASN A 1 74 ? 1.720 11.333 33.864 1.00 52.22 74 ASN A O 1
ATOM 532 N N . TYR A 1 75 ? 0.384 9.774 32.991 1.00 47.94 75 TYR A N 1
ATOM 533 C CA . TYR A 1 75 ? 1.499 8.984 32.443 1.00 47.94 75 TYR A CA 1
ATOM 534 C C . TYR A 1 75 ? 1.506 9.032 30.910 1.00 47.94 75 TYR A C 1
ATOM 536 O O . TYR A 1 75 ? 0.797 8.288 30.233 1.00 47.94 75 TYR A O 1
ATOM 544 N N . THR A 1 76 ? 2.319 9.928 30.351 1.00 56.03 76 THR A N 1
ATOM 545 C CA . THR A 1 76 ? 2.476 10.142 28.900 1.00 56.03 76 THR A CA 1
ATOM 546 C C . THR A 1 76 ? 2.816 8.858 28.135 1.00 56.03 76 THR A C 1
ATOM 548 O O . THR A 1 76 ? 2.332 8.665 27.024 1.00 56.03 76 THR A O 1
ATOM 551 N N . GLY A 1 77 ? 3.559 7.930 28.751 1.00 53.88 77 GLY A N 1
ATOM 552 C CA . GLY A 1 77 ? 3.942 6.657 28.130 1.00 53.88 77 GLY A CA 1
ATOM 553 C C . GLY A 1 77 ? 2.791 5.670 27.894 1.00 53.88 77 GLY A C 1
ATOM 554 O O . GLY A 1 77 ? 2.870 4.870 26.969 1.00 53.88 77 GLY A O 1
ATOM 555 N N . LEU A 1 78 ? 1.712 5.734 28.680 1.00 55.22 78 LEU A N 1
ATOM 556 C CA . LEU A 1 78 ? 0.526 4.875 28.526 1.00 55.22 78 LEU A CA 1
ATOM 557 C C . LEU A 1 78 ? -0.456 5.434 27.482 1.00 55.22 78 LEU A C 1
ATOM 559 O O . LEU A 1 78 ? -1.153 4.672 26.818 1.00 55.22 78 LEU A O 1
ATOM 563 N N . ARG A 1 79 ? -0.458 6.755 27.256 1.00 55.84 79 ARG A N 1
ATOM 564 C CA . ARG A 1 79 ? -1.263 7.388 26.193 1.00 55.84 79 ARG A CA 1
ATOM 565 C C . ARG A 1 79 ? -0.822 6.945 24.800 1.00 55.84 79 ARG A C 1
ATOM 567 O O . ARG A 1 79 ? -1.653 6.631 23.956 1.00 55.84 79 ARG A O 1
ATOM 574 N N . ASP A 1 80 ? 0.483 6.800 24.589 1.00 56.38 80 ASP A N 1
ATOM 575 C CA . ASP A 1 80 ? 1.021 6.210 23.359 1.00 56.38 80 ASP A CA 1
ATOM 576 C C . ASP A 1 80 ? 0.753 4.700 23.232 1.00 56.38 80 ASP A C 1
ATOM 578 O O . ASP A 1 80 ? 0.945 4.131 22.155 1.00 56.38 80 ASP A O 1
ATOM 582 N N . GLN A 1 81 ? 0.308 4.029 24.298 1.00 56.75 81 GLN A N 1
ATOM 583 C CA . GLN A 1 81 ? -0.084 2.615 24.271 1.00 56.75 81 GLN A CA 1
ATOM 584 C C . GLN A 1 81 ? -1.564 2.415 23.925 1.00 56.75 81 GLN A C 1
ATOM 586 O O . GLN A 1 81 ? -1.936 1.327 23.498 1.00 56.75 81 GLN A O 1
ATOM 591 N N . ALA A 1 82 ? -2.397 3.455 24.013 1.00 64.31 82 ALA A N 1
ATOM 592 C CA . ALA A 1 82 ? -3.828 3.391 23.706 1.00 64.31 82 ALA A CA 1
ATOM 593 C C . ALA A 1 82 ? -4.155 3.591 22.209 1.00 64.31 82 ALA A C 1
ATOM 595 O O . ALA A 1 82 ? -5.245 4.041 21.853 1.00 64.31 82 ALA A O 1
ATOM 596 N N . ARG A 1 83 ? -3.207 3.275 21.317 1.00 76.81 83 ARG A N 1
ATOM 597 C CA . ARG A 1 83 ? -3.408 3.304 19.863 1.00 76.81 83 ARG A CA 1
ATOM 598 C C . ARG A 1 83 ? -3.617 1.887 19.347 1.00 76.81 83 ARG A C 1
ATOM 600 O O . ARG A 1 83 ? -2.845 0.990 19.686 1.00 76.81 83 ARG A O 1
ATOM 607 N N . LEU A 1 84 ? -4.621 1.693 18.500 1.00 83.75 84 LEU A N 1
ATOM 608 C CA . LEU A 1 84 ? -4.836 0.424 17.807 1.00 83.75 84 LEU A CA 1
ATOM 609 C C . LEU A 1 84 ? -4.120 0.461 16.459 1.00 83.75 84 LEU A C 1
ATOM 611 O O . LEU A 1 84 ? -4.281 1.414 15.701 1.00 83.75 84 LEU A O 1
ATOM 615 N N . LEU A 1 85 ? -3.351 -0.582 16.152 1.00 88.38 85 LEU A N 1
ATOM 616 C CA . LEU A 1 85 ? -2.766 -0.771 14.828 1.00 88.38 85 LEU A CA 1
ATOM 617 C C . LEU A 1 85 ? -3.675 -1.703 14.032 1.00 88.38 85 LEU A C 1
ATOM 619 O O . LEU A 1 85 ? -3.819 -2.875 14.379 1.00 88.38 85 LEU A O 1
ATOM 623 N N . MET A 1 86 ? -4.298 -1.189 12.980 1.00 91.31 86 MET A N 1
ATOM 624 C CA . MET A 1 86 ? -5.153 -1.962 12.085 1.00 91.31 86 MET A CA 1
ATOM 625 C C . MET A 1 86 ? -4.456 -2.130 10.742 1.00 91.31 86 MET A C 1
ATOM 627 O O . MET A 1 86 ? -4.310 -1.172 9.990 1.00 91.31 86 MET A O 1
ATOM 631 N N . ARG A 1 87 ? -4.036 -3.351 10.419 1.00 94.44 87 ARG A N 1
ATOM 632 C CA . ARG A 1 87 ? -3.574 -3.692 9.075 1.00 94.44 87 ARG A CA 1
ATOM 633 C C . ARG A 1 87 ? -4.788 -3.968 8.204 1.00 94.44 87 ARG A C 1
ATOM 635 O O . ARG A 1 87 ? -5.378 -5.044 8.293 1.00 94.44 87 ARG A O 1
ATOM 642 N N . ILE A 1 88 ? -5.138 -3.004 7.367 1.00 95.31 88 ILE A N 1
ATOM 643 C CA . ILE A 1 88 ? -6.218 -3.134 6.398 1.00 95.31 88 ILE A CA 1
ATOM 644 C C . ILE A 1 88 ? -5.709 -3.953 5.215 1.00 95.31 88 ILE A C 1
ATOM 646 O O . ILE A 1 88 ? -4.762 -3.536 4.553 1.00 95.31 88 ILE A O 1
ATOM 650 N N . VAL A 1 89 ? -6.320 -5.110 4.962 1.00 95.94 89 VAL A N 1
ATOM 651 C CA . VAL A 1 89 ? -5.968 -6.008 3.852 1.00 95.94 89 VAL A CA 1
ATOM 652 C C . VAL A 1 89 ? -7.016 -5.884 2.749 1.00 95.94 89 VAL A C 1
ATOM 654 O O . VAL A 1 89 ? -8.199 -6.163 2.963 1.00 95.94 89 VAL A O 1
ATOM 657 N N . PHE A 1 90 ? -6.576 -5.459 1.568 1.00 95.19 90 PHE A N 1
ATOM 658 C CA . PHE A 1 90 ? -7.392 -5.345 0.363 1.00 95.19 90 PHE A CA 1
ATOM 659 C C . PHE A 1 90 ? -7.594 -6.709 -0.309 1.00 95.19 90 PHE A C 1
ATOM 661 O O . PHE A 1 90 ? -6.957 -7.705 0.034 1.00 95.19 90 PHE A O 1
ATOM 668 N N . LYS A 1 91 ? -8.511 -6.774 -1.281 1.00 92.56 91 LYS A N 1
ATOM 669 C CA . LYS A 1 91 ? -8.913 -8.041 -1.923 1.00 92.56 91 LYS A CA 1
ATOM 670 C C . LYS A 1 91 ? -7.786 -8.744 -2.676 1.00 92.56 91 LYS A C 1
ATOM 672 O O . LYS A 1 91 ? -7.804 -9.965 -2.777 1.00 92.56 91 LYS A O 1
ATOM 677 N N . ASP A 1 92 ? -6.837 -7.986 -3.210 1.00 90.56 92 ASP A N 1
ATOM 678 C CA . ASP A 1 92 ? -5.651 -8.512 -3.890 1.00 90.56 92 ASP A CA 1
ATOM 679 C C . ASP A 1 92 ? -4.552 -8.966 -2.910 1.00 90.56 92 ASP A C 1
ATOM 681 O O . ASP A 1 92 ? -3.500 -9.427 -3.342 1.00 90.56 92 ASP A O 1
ATOM 685 N N . GLY A 1 93 ? -4.789 -8.844 -1.598 1.00 91.62 93 GLY A N 1
ATOM 686 C CA . GLY A 1 93 ? -3.846 -9.177 -0.533 1.00 91.62 93 GLY A CA 1
ATOM 687 C C . GLY A 1 93 ? -2.880 -8.047 -0.176 1.00 91.62 93 GLY A C 1
ATOM 688 O O . GLY A 1 93 ? -2.191 -8.153 0.839 1.00 91.62 93 GLY A O 1
ATOM 689 N N . SER A 1 94 ? -2.839 -6.961 -0.958 1.00 95.19 94 SER A N 1
ATOM 690 C CA . SER A 1 94 ? -2.088 -5.757 -0.593 1.00 95.19 94 SER A CA 1
ATOM 691 C C . SER A 1 94 ? -2.655 -5.140 0.686 1.00 95.19 94 SER A C 1
ATOM 693 O O . SER A 1 94 ? -3.814 -5.371 1.044 1.00 95.19 94 SER A O 1
ATOM 695 N N . TYR A 1 95 ? -1.843 -4.393 1.429 1.00 96.31 95 TYR A N 1
ATOM 696 C CA . TYR A 1 95 ? -2.259 -3.899 2.736 1.00 96.31 95 TYR A CA 1
ATOM 697 C C . TYR A 1 95 ? -1.630 -2.568 3.121 1.00 96.31 95 TYR A C 1
ATOM 699 O O . TYR A 1 95 ? -0.578 -2.178 2.619 1.00 96.31 95 TYR A O 1
ATOM 707 N N . VAL A 1 96 ? -2.284 -1.886 4.057 1.00 95.94 96 VAL A N 1
ATOM 708 C CA . VAL A 1 96 ? -1.823 -0.636 4.676 1.00 95.94 96 VAL A CA 1
ATOM 709 C C . VAL A 1 96 ? -2.078 -0.705 6.179 1.00 95.94 96 VAL A C 1
ATOM 711 O O . VAL A 1 96 ? -3.008 -1.387 6.615 1.00 95.94 96 VAL A O 1
ATOM 714 N N . THR A 1 97 ? -1.277 -0.021 6.990 1.00 94.56 97 THR A N 1
ATOM 715 C CA . THR A 1 97 ? -1.535 0.088 8.431 1.00 94.56 97 THR A CA 1
ATOM 716 C C . THR A 1 97 ? -2.202 1.422 8.737 1.00 94.56 97 THR A C 1
ATOM 718 O O . THR A 1 97 ? -1.703 2.484 8.375 1.00 94.56 97 THR A O 1
ATOM 721 N N . VAL A 1 98 ? -3.323 1.370 9.448 1.00 92.38 98 VAL A N 1
ATOM 722 C CA . VAL A 1 98 ? -4.027 2.526 9.994 1.00 92.38 98 VAL A CA 1
ATOM 723 C C . VAL A 1 98 ? -3.880 2.508 11.511 1.00 92.38 98 VAL A C 1
ATOM 725 O O . VAL A 1 98 ? -4.235 1.538 12.183 1.00 92.38 98 VAL A O 1
ATOM 728 N N . VAL A 1 99 ? -3.351 3.596 12.054 1.00 90.25 99 VAL A N 1
ATOM 729 C CA . VAL A 1 99 ? -3.246 3.846 13.487 1.00 90.25 99 VAL A CA 1
ATOM 730 C C . VAL A 1 99 ? -4.517 4.545 13.938 1.00 90.25 99 VAL A C 1
ATOM 732 O O . VAL A 1 99 ? -4.793 5.669 13.529 1.00 90.25 99 VAL A O 1
ATOM 735 N N . VAL A 1 100 ? -5.296 3.902 14.797 1.00 86.50 100 VAL A N 1
ATOM 736 C CA . VAL A 1 100 ? -6.508 4.495 15.359 1.00 86.50 100 VAL A CA 1
ATOM 737 C C . VAL A 1 100 ? -6.197 5.040 16.742 1.00 86.50 100 VAL A C 1
ATOM 739 O O . VAL A 1 100 ? -5.795 4.295 17.642 1.00 86.50 100 VAL A O 1
ATOM 742 N N . ASN A 1 101 ? -6.399 6.347 16.909 1.00 78.44 101 ASN A N 1
ATOM 743 C CA . ASN A 1 101 ? -6.382 6.971 18.223 1.00 78.44 101 ASN A CA 1
ATOM 744 C C . ASN A 1 101 ? -7.799 6.949 18.811 1.00 78.44 101 ASN A C 1
ATOM 746 O O . ASN A 1 101 ? -8.721 7.564 18.271 1.00 78.44 101 ASN A O 1
ATOM 750 N N . LEU A 1 102 ? -7.954 6.251 19.936 1.00 71.06 102 LEU A N 1
ATOM 751 C CA . LEU A 1 102 ? -9.237 6.084 20.615 1.00 71.06 102 LEU A CA 1
ATOM 752 C C . LEU A 1 102 ? -9.810 7.394 21.185 1.00 71.06 102 LEU A C 1
ATOM 754 O O . LEU A 1 102 ? -11.016 7.459 21.404 1.00 71.06 102 LEU A O 1
ATOM 758 N N . GLU A 1 103 ? -8.996 8.439 21.376 1.00 67.12 103 GLU A N 1
ATOM 759 C CA . GLU A 1 103 ? -9.470 9.761 21.824 1.00 67.12 103 GLU A CA 1
ATOM 760 C C . GLU A 1 103 ? -10.248 10.512 20.728 1.00 67.12 103 GLU A C 1
ATOM 762 O O . GLU A 1 103 ? -11.189 11.242 21.033 1.00 67.12 103 GLU A O 1
ATOM 767 N N . TYR A 1 104 ? -9.880 10.325 19.455 1.00 64.56 104 TYR A N 1
ATOM 768 C CA . TYR A 1 104 ? -10.412 11.114 18.333 1.00 64.56 104 TYR A CA 1
ATOM 769 C C . TYR A 1 104 ? -11.289 10.304 17.370 1.00 64.56 104 TYR A C 1
ATOM 771 O O . TYR A 1 104 ? -11.801 10.876 16.411 1.00 64.56 104 TYR A O 1
ATOM 779 N N . GLN A 1 105 ? -11.453 8.992 17.609 1.00 67.44 105 GLN A N 1
ATOM 780 C CA . GLN A 1 105 ? -12.252 8.058 16.791 1.00 67.44 105 GLN A CA 1
ATOM 781 C C . GLN A 1 105 ? -11.980 8.152 15.279 1.00 67.44 105 GLN A C 1
ATOM 783 O O . GLN A 1 105 ? -12.842 7.867 14.454 1.00 67.44 105 GLN A O 1
ATOM 788 N N . ASN A 1 106 ? -10.758 8.535 14.914 1.00 74.50 106 ASN A N 1
ATOM 789 C CA . ASN A 1 106 ? -10.307 8.631 13.536 1.00 74.50 106 ASN A CA 1
ATOM 790 C C . ASN A 1 106 ? -9.042 7.791 13.376 1.00 74.50 106 ASN A C 1
ATOM 792 O O . ASN A 1 106 ? -8.141 7.819 14.224 1.00 74.50 106 ASN A O 1
ATOM 796 N N . GLY A 1 107 ? -8.998 7.022 12.291 1.00 82.62 107 GLY A N 1
ATOM 797 C CA . GLY A 1 107 ? -7.783 6.368 11.840 1.00 82.62 107 GLY A CA 1
ATOM 798 C C . GLY A 1 107 ? -6.851 7.361 11.155 1.00 82.62 107 GLY A C 1
ATOM 799 O O . GLY A 1 107 ? -7.295 8.349 10.577 1.00 82.62 107 GLY A O 1
ATOM 800 N N . GLN A 1 108 ? -5.556 7.085 11.207 1.00 89.75 108 GLN A N 1
ATOM 801 C CA . GLN A 1 108 ? -4.539 7.775 10.430 1.00 89.75 108 GLN A CA 1
ATOM 802 C C . GLN A 1 108 ? -3.601 6.742 9.814 1.00 89.75 108 GLN A C 1
ATOM 804 O O . GLN A 1 108 ? -3.106 5.863 10.520 1.00 89.75 108 GLN A O 1
ATOM 809 N N . SER A 1 109 ? -3.331 6.848 8.516 1.00 89.06 109 SER A N 1
ATOM 810 C CA . SER A 1 109 ? -2.355 5.987 7.844 1.00 89.06 109 SER A CA 1
ATOM 811 C C . SER A 1 109 ? -0.986 6.090 8.508 1.00 89.06 109 SER A C 1
ATOM 813 O O . SER A 1 109 ? -0.460 7.186 8.722 1.00 89.06 109 SER A O 1
ATOM 815 N N . GLU A 1 110 ? -0.376 4.945 8.783 1.00 90.00 110 GLU A N 1
ATOM 816 C CA . GLU A 1 110 ? 1.046 4.876 9.076 1.00 90.00 110 GLU A CA 1
ATOM 817 C C . GLU A 1 110 ? 1.809 5.066 7.761 1.00 90.00 110 GLU A C 1
ATOM 819 O O . GLU A 1 110 ? 1.752 4.223 6.866 1.00 90.00 110 GLU A O 1
ATOM 824 N N . VAL A 1 111 ? 2.489 6.203 7.624 1.00 85.94 111 VAL A N 1
ATOM 825 C CA . VAL A 1 111 ? 3.218 6.559 6.400 1.00 85.94 111 VAL A CA 1
ATOM 826 C C . VAL A 1 111 ? 4.283 5.507 6.094 1.00 85.94 111 VAL A C 1
ATOM 828 O O . VAL A 1 111 ? 5.106 5.186 6.952 1.00 85.94 111 VAL A O 1
ATOM 831 N N . GLY A 1 112 ? 4.298 4.998 4.861 1.00 88.44 112 GLY A N 1
ATOM 832 C CA . GLY A 1 112 ? 5.260 3.984 4.439 1.00 88.44 112 GLY A CA 1
ATOM 833 C C . GLY A 1 112 ? 4.917 2.584 4.944 1.00 88.44 112 GLY A C 1
ATOM 834 O O . GLY A 1 112 ? 5.795 1.717 4.956 1.00 88.44 112 GLY A O 1
ATOM 835 N N . SER A 1 113 ? 3.672 2.340 5.364 1.00 92.38 113 SER A N 1
ATOM 836 C CA . SER A 1 113 ? 3.141 1.011 5.709 1.00 92.38 113 SER A CA 1
ATOM 837 C C . SER A 1 113 ? 2.490 0.294 4.527 1.00 92.38 113 SER A C 1
ATOM 839 O O . SER A 1 113 ? 2.090 -0.860 4.662 1.00 92.38 113 SER A O 1
ATOM 841 N N . GLU A 1 114 ? 2.395 0.956 3.377 1.00 94.88 114 GLU A N 1
ATOM 842 C CA . GLU A 1 114 ? 1.723 0.450 2.192 1.00 94.88 114 GLU A CA 1
ATOM 843 C C . GLU A 1 114 ? 2.550 -0.661 1.554 1.00 94.88 114 GLU A C 1
ATOM 845 O O . GLU A 1 114 ? 3.746 -0.509 1.278 1.00 94.88 114 GLU A O 1
ATOM 850 N N . ARG A 1 115 ? 1.938 -1.831 1.402 1.00 95.88 115 ARG A N 1
ATOM 851 C CA . ARG A 1 115 ? 2.620 -3.048 0.983 1.00 95.88 115 ARG A CA 1
ATOM 852 C C . ARG A 1 115 ? 1.815 -3.804 -0.049 1.00 95.88 115 ARG A C 1
ATOM 854 O O . ARG A 1 115 ? 0.588 -3.851 0.003 1.00 95.88 115 ARG A O 1
ATOM 861 N N . THR A 1 116 ? 2.527 -4.452 -0.953 1.00 95.06 116 THR A N 1
ATOM 862 C CA . THR A 1 116 ? 1.955 -5.455 -1.841 1.00 95.06 116 THR A CA 1
ATOM 863 C C . THR A 1 116 ? 1.570 -6.715 -1.067 1.00 95.06 116 THR A C 1
ATOM 865 O O . THR A 1 116 ? 1.908 -6.869 0.109 1.00 95.06 116 THR A O 1
ATOM 868 N N . ALA A 1 117 ? 0.893 -7.654 -1.729 1.00 92.00 117 ALA A N 1
ATOM 869 C CA . ALA A 1 117 ? 0.518 -8.926 -1.115 1.00 92.00 117 ALA A CA 1
ATOM 870 C C . ALA A 1 117 ? 1.721 -9.747 -0.616 1.00 92.00 117 ALA A C 1
ATOM 872 O O . ALA A 1 117 ? 1.599 -10.469 0.372 1.00 92.00 117 ALA A O 1
ATOM 873 N N . ALA A 1 118 ? 2.891 -9.609 -1.251 1.00 91.94 118 ALA A N 1
ATOM 874 C CA . ALA A 1 118 ? 4.122 -10.263 -0.803 1.00 91.94 118 ALA A CA 1
ATOM 875 C C . ALA A 1 118 ? 4.910 -9.444 0.235 1.00 91.94 118 ALA A C 1
ATOM 877 O O . ALA A 1 118 ? 5.980 -9.863 0.671 1.00 91.94 118 ALA A O 1
ATOM 878 N N . GLY A 1 119 ? 4.403 -8.278 0.645 1.00 93.25 119 GLY A N 1
ATOM 879 C CA . GLY A 1 119 ? 5.042 -7.445 1.660 1.00 93.25 119 GLY A CA 1
ATOM 880 C C . GLY A 1 119 ? 6.116 -6.496 1.125 1.00 93.25 119 GLY A C 1
ATOM 881 O O . GLY A 1 119 ? 6.915 -5.999 1.920 1.00 93.25 119 GLY A O 1
ATOM 882 N N . GLN A 1 120 ? 6.147 -6.207 -0.180 1.00 94.50 120 GLN A N 1
ATOM 883 C CA . GLN A 1 120 ? 7.053 -5.194 -0.737 1.00 94.50 120 GLN A CA 1
ATOM 884 C C . GLN A 1 120 ? 6.461 -3.796 -0.575 1.00 94.50 120 GLN A C 1
ATOM 886 O O . GLN A 1 120 ? 5.252 -3.629 -0.685 1.00 94.50 120 GLN A O 1
ATOM 891 N N . LEU A 1 121 ? 7.291 -2.784 -0.312 1.00 95.31 121 LEU A N 1
ATOM 892 C CA . LEU A 1 121 ? 6.844 -1.390 -0.191 1.00 95.31 121 LEU A CA 1
ATOM 893 C C . LEU A 1 121 ? 6.157 -0.926 -1.480 1.00 95.31 121 LEU A C 1
ATOM 895 O O . LEU A 1 121 ? 6.723 -1.082 -2.557 1.00 95.31 121 LEU A O 1
ATOM 899 N N . ILE A 1 122 ? 4.980 -0.312 -1.364 1.00 96.19 122 ILE A N 1
ATOM 900 C CA . ILE A 1 122 ? 4.371 0.479 -2.439 1.00 96.19 122 ILE A CA 1
ATOM 901 C C . ILE A 1 122 ? 4.760 1.940 -2.184 1.00 96.19 122 ILE A C 1
ATOM 903 O O . ILE A 1 122 ? 4.296 2.509 -1.197 1.00 96.19 122 ILE A O 1
ATOM 907 N N . PRO A 1 123 ? 5.619 2.559 -3.015 1.00 94.44 123 PRO A N 1
ATOM 908 C CA . PRO A 1 123 ? 6.057 3.932 -2.781 1.00 94.44 123 PRO A CA 1
ATOM 909 C C . PRO A 1 123 ? 4.890 4.917 -2.821 1.00 94.44 123 PRO A C 1
ATOM 911 O O . PRO A 1 123 ? 4.096 4.882 -3.753 1.00 94.44 123 PRO A O 1
ATOM 914 N N . SER A 1 124 ? 4.792 5.828 -1.860 1.00 92.31 124 SER A N 1
ATOM 915 C CA . SER A 1 124 ? 3.784 6.896 -1.870 1.00 92.31 124 SER A CA 1
ATOM 916 C C . SER A 1 124 ? 4.257 8.184 -2.537 1.00 92.31 124 SER A C 1
ATOM 918 O O . SER A 1 124 ? 3.466 9.091 -2.773 1.00 92.31 124 SER A O 1
ATOM 920 N N . ASP A 1 125 ? 5.557 8.283 -2.792 1.00 91.19 125 ASP A N 1
ATOM 921 C CA . ASP A 1 125 ? 6.217 9.467 -3.323 1.00 91.19 125 ASP A CA 1
ATOM 922 C C . ASP A 1 125 ? 7.458 9.068 -4.137 1.00 91.19 125 ASP A C 1
ATOM 924 O O . ASP A 1 125 ? 8.076 8.028 -3.891 1.00 91.19 125 ASP A O 1
ATOM 928 N N . ILE A 1 126 ? 7.848 9.916 -5.092 1.00 92.19 126 ILE A N 1
ATOM 929 C CA . ILE A 1 126 ? 8.991 9.672 -5.980 1.00 92.19 126 ILE A CA 1
ATOM 930 C C . ILE A 1 126 ? 10.321 9.512 -5.224 1.00 92.19 126 ILE A C 1
ATOM 932 O O . ILE A 1 126 ? 11.198 8.773 -5.670 1.00 92.19 126 ILE A O 1
ATOM 936 N N . GLN A 1 127 ? 10.486 10.130 -4.050 1.00 91.44 127 GLN A N 1
ATOM 937 C CA . GLN A 1 127 ? 11.681 9.955 -3.218 1.00 91.44 127 GLN A CA 1
ATOM 938 C C . GLN A 1 127 ? 11.813 8.523 -2.685 1.00 91.44 127 GLN A C 1
ATOM 940 O O . GLN A 1 127 ? 12.936 8.050 -2.511 1.00 91.44 127 GLN A O 1
ATOM 945 N N . GLN A 1 128 ? 10.694 7.818 -2.481 1.00 91.69 128 GLN A N 1
ATOM 946 C CA . GLN A 1 128 ? 10.671 6.419 -2.038 1.00 91.69 128 GLN A CA 1
ATOM 947 C C . GLN A 1 128 ? 10.908 5.425 -3.184 1.00 91.69 128 GLN A C 1
ATOM 949 O O . GLN A 1 128 ? 11.087 4.233 -2.937 1.00 91.69 128 GLN A O 1
ATOM 954 N N . VAL A 1 129 ? 10.929 5.890 -4.437 1.00 93.50 129 VAL A N 1
ATOM 955 C CA . VAL A 1 129 ? 11.223 5.051 -5.604 1.00 93.50 129 VAL A CA 1
ATOM 956 C C . VAL A 1 129 ? 12.729 4.796 -5.677 1.00 93.50 129 VAL A C 1
ATOM 958 O O . VAL A 1 129 ? 13.480 5.433 -6.418 1.00 93.50 129 VAL A O 1
ATOM 961 N N . GLN A 1 130 ? 13.192 3.882 -4.833 1.00 92.56 130 GLN A N 1
ATOM 962 C CA . GLN A 1 130 ? 14.573 3.431 -4.761 1.00 92.56 130 GLN A CA 1
ATOM 963 C C . GLN A 1 130 ? 14.617 2.024 -4.171 1.00 92.56 130 GLN A C 1
ATOM 965 O O . GLN A 1 130 ? 14.025 1.777 -3.124 1.00 92.56 130 GLN A O 1
ATOM 970 N N . GLY A 1 131 ? 15.362 1.127 -4.814 1.00 93.44 131 GLY A N 1
ATOM 971 C CA . GLY A 1 131 ? 15.501 -0.256 -4.368 1.00 93.44 131 GLY A CA 1
ATOM 972 C C . GLY A 1 131 ? 15.061 -1.253 -5.427 1.00 93.44 131 GLY A C 1
ATOM 973 O O . GLY A 1 131 ? 15.053 -0.947 -6.620 1.00 93.44 131 GLY A O 1
ATOM 974 N N . GLU A 1 132 ? 14.740 -2.457 -4.973 1.00 94.94 132 GLU A N 1
ATOM 975 C CA . GLU A 1 132 ? 14.411 -3.589 -5.825 1.00 94.94 132 GLU A CA 1
ATOM 976 C C . GLU A 1 132 ? 13.072 -4.192 -5.413 1.00 94.94 132 GLU A C 1
ATOM 978 O O . GLU A 1 132 ? 12.798 -4.363 -4.224 1.00 94.94 132 GLU A O 1
ATOM 983 N N . TRP A 1 133 ? 12.264 -4.521 -6.417 1.00 95.88 133 TRP A N 1
ATOM 984 C CA . TRP A 1 133 ? 11.045 -5.298 -6.284 1.00 95.88 133 TRP A CA 1
ATOM 985 C C . TRP A 1 133 ? 11.182 -6.570 -7.099 1.00 95.88 133 TRP A C 1
ATOM 987 O O . TRP A 1 133 ? 11.576 -6.507 -8.260 1.00 95.88 133 TRP A O 1
ATOM 997 N N . THR A 1 134 ? 10.827 -7.710 -6.523 1.00 94.81 134 THR A N 1
ATOM 998 C CA . THR A 1 134 ? 10.921 -9.017 -7.188 1.00 94.81 134 THR A CA 1
ATOM 999 C C . THR A 1 134 ? 9.570 -9.704 -7.210 1.00 94.81 134 THR A C 1
ATOM 1001 O O . THR A 1 134 ? 8.726 -9.447 -6.360 1.00 94.81 134 THR A O 1
ATOM 1004 N N . ASP A 1 135 ? 9.330 -10.561 -8.191 1.00 91.81 135 ASP A N 1
ATOM 1005 C CA . ASP A 1 135 ? 8.054 -11.258 -8.314 1.00 91.81 135 ASP A CA 1
ATOM 1006 C C . ASP A 1 135 ? 7.852 -12.342 -7.244 1.00 91.81 135 ASP A C 1
ATOM 1008 O O . ASP A 1 135 ? 6.787 -12.948 -7.199 1.00 91.81 135 ASP A O 1
ATOM 1012 N N . TYR A 1 136 ? 8.857 -12.650 -6.415 1.00 88.88 136 TYR A N 1
ATOM 1013 C CA . TYR A 1 136 ? 8.842 -13.767 -5.463 1.00 88.88 136 TYR A CA 1
ATOM 1014 C C . TYR A 1 136 ? 8.223 -15.063 -6.038 1.00 88.88 136 TYR A C 1
ATOM 1016 O O . TYR A 1 136 ? 7.554 -15.816 -5.329 1.00 88.88 136 TYR A O 1
ATOM 1024 N N . ASN A 1 137 ? 8.436 -15.338 -7.331 1.00 81.62 137 ASN A N 1
ATOM 1025 C CA . ASN A 1 137 ? 7.852 -16.448 -8.096 1.00 81.62 137 ASN A CA 1
ATOM 1026 C C . ASN A 1 137 ? 6.318 -16.428 -8.304 1.00 81.62 137 ASN A C 1
ATOM 1028 O O . ASN A 1 137 ? 5.766 -17.388 -8.850 1.00 81.62 137 ASN A O 1
ATOM 1032 N N . GLY A 1 138 ? 5.597 -15.345 -8.005 1.00 81.56 138 GLY A N 1
ATOM 1033 C CA . GLY A 1 138 ? 4.135 -15.311 -8.197 1.00 81.56 138 GLY A CA 1
ATOM 1034 C C . GLY A 1 138 ? 3.413 -13.977 -7.990 1.00 81.56 138 GLY A C 1
ATOM 1035 O O . GLY A 1 138 ? 2.236 -13.879 -8.330 1.00 81.56 138 GLY A O 1
ATOM 1036 N N . GLU A 1 139 ? 4.076 -12.953 -7.470 1.00 87.44 139 GLU A N 1
ATOM 1037 C CA . GLU A 1 139 ? 3.531 -11.609 -7.346 1.00 87.44 139 GLU A CA 1
ATOM 1038 C C . GLU A 1 139 ? 3.419 -10.916 -8.709 1.00 87.44 139 GLU A C 1
ATOM 1040 O O . GLU A 1 139 ? 4.319 -10.963 -9.548 1.00 87.44 139 GLU A O 1
ATOM 1045 N N . ASN A 1 140 ? 2.304 -10.219 -8.923 1.00 86.75 140 ASN A N 1
ATOM 1046 C CA . ASN A 1 140 ? 2.093 -9.434 -10.129 1.00 86.75 140 ASN A CA 1
ATOM 1047 C C . ASN A 1 140 ? 2.688 -8.025 -9.986 1.00 86.75 140 ASN A C 1
ATOM 1049 O O . ASN A 1 140 ? 2.005 -7.083 -9.583 1.00 86.75 140 ASN A O 1
ATOM 1053 N N . LEU A 1 141 ? 3.945 -7.864 -10.400 1.00 92.31 141 LEU A N 1
ATOM 1054 C CA . LEU A 1 141 ? 4.623 -6.565 -10.416 1.00 92.31 141 LEU A CA 1
ATOM 1055 C C . LEU A 1 141 ? 4.157 -5.611 -11.532 1.00 92.31 141 LEU A C 1
ATOM 1057 O O . LEU A 1 141 ? 4.610 -4.468 -11.583 1.00 92.31 141 LEU A O 1
ATOM 1061 N N . GLY A 1 142 ? 3.240 -6.022 -12.415 1.00 91.56 142 GLY A N 1
ATOM 1062 C CA . GLY A 1 142 ? 2.726 -5.151 -13.478 1.00 91.56 142 GLY A CA 1
ATOM 1063 C C . GLY A 1 142 ? 2.073 -3.877 -12.932 1.00 91.56 142 GLY A C 1
ATOM 1064 O O . GLY A 1 142 ? 2.314 -2.788 -13.449 1.00 91.56 142 GLY A O 1
ATOM 1065 N N . GLN A 1 143 ? 1.324 -3.994 -11.829 1.00 92.12 143 GLN A N 1
ATOM 1066 C CA . GLN A 1 143 ? 0.744 -2.831 -11.148 1.00 92.12 143 GLN A CA 1
ATOM 1067 C C . GLN A 1 143 ? 1.822 -1.920 -10.553 1.00 92.12 143 GLN A C 1
ATOM 1069 O O . GLN A 1 143 ? 1.712 -0.700 -10.664 1.00 92.12 143 GLN A O 1
ATOM 1074 N N . MET A 1 144 ? 2.896 -2.496 -9.998 1.00 95.06 144 MET A N 1
ATOM 1075 C CA . MET A 1 144 ? 4.037 -1.730 -9.495 1.00 95.06 144 MET A CA 1
ATOM 1076 C C . MET A 1 144 ? 4.680 -0.896 -10.609 1.00 95.06 144 MET A C 1
ATOM 1078 O O . MET A 1 144 ? 4.918 0.289 -10.411 1.00 95.06 144 MET A O 1
ATOM 1082 N N . VAL A 1 145 ? 4.890 -1.457 -11.806 1.00 94.56 145 VAL A N 1
ATOM 1083 C CA . VAL A 1 145 ? 5.437 -0.700 -12.951 1.00 94.56 145 VAL A CA 1
ATOM 1084 C C . VAL A 1 145 ? 4.567 0.513 -13.289 1.00 94.56 145 VAL A C 1
ATOM 1086 O O . VAL A 1 145 ? 5.087 1.624 -13.410 1.00 94.56 145 VAL A O 1
ATOM 1089 N N . THR A 1 146 ? 3.250 0.318 -13.422 1.00 94.12 146 THR A N 1
ATOM 1090 C CA . THR A 1 146 ? 2.309 1.412 -13.715 1.00 94.12 146 THR A CA 1
ATOM 1091 C C . THR A 1 146 ? 2.322 2.473 -12.618 1.00 94.12 146 THR A C 1
ATOM 1093 O O . THR A 1 146 ? 2.334 3.667 -12.920 1.00 94.12 146 THR A O 1
ATOM 1096 N N . HIS A 1 147 ? 2.366 2.046 -11.356 1.00 95.06 147 HIS A N 1
ATOM 1097 C CA . HIS A 1 147 ? 2.402 2.931 -10.197 1.00 95.06 147 HIS A CA 1
ATOM 1098 C C . HIS A 1 147 ? 3.667 3.793 -10.156 1.00 95.06 147 HIS A C 1
ATOM 1100 O O . HIS A 1 147 ? 3.583 5.016 -10.073 1.00 95.06 147 HIS A O 1
ATOM 1106 N N . LEU A 1 148 ? 4.844 3.177 -10.297 1.00 94.94 148 LEU A N 1
ATOM 1107 C CA . LEU A 1 148 ? 6.130 3.883 -10.293 1.00 94.94 148 LEU A CA 1
ATOM 1108 C C . LEU A 1 148 ? 6.239 4.885 -11.449 1.00 94.94 148 LEU A C 1
ATOM 1110 O O . LEU A 1 148 ? 6.714 6.005 -11.254 1.00 94.94 148 LEU A O 1
ATOM 1114 N N . HIS A 1 149 ? 5.748 4.515 -12.635 1.00 94.06 149 HIS A N 1
ATOM 1115 C CA . HIS A 1 149 ? 5.646 5.440 -13.763 1.00 94.06 149 HIS A CA 1
ATOM 1116 C C . HIS A 1 149 ? 4.711 6.620 -13.450 1.00 94.06 149 HIS A C 1
ATOM 1118 O O . HIS A 1 149 ? 5.042 7.764 -13.753 1.00 94.06 149 HIS A O 1
ATOM 1124 N N . GLY A 1 150 ? 3.570 6.366 -12.796 1.00 92.94 150 GLY A N 1
ATOM 1125 C CA . GLY A 1 150 ? 2.637 7.406 -12.345 1.00 92.94 150 GLY A CA 1
ATOM 1126 C C . GLY A 1 150 ? 3.243 8.396 -11.342 1.00 92.94 150 GLY A C 1
ATOM 1127 O O . GLY A 1 150 ? 2.884 9.571 -11.361 1.00 92.94 150 GLY A O 1
ATOM 1128 N N . LEU A 1 151 ? 4.209 7.958 -10.527 1.00 92.50 151 LEU A N 1
ATOM 1129 C CA . LEU A 1 151 ? 4.983 8.826 -9.628 1.00 92.50 151 LEU A CA 1
ATOM 1130 C C . LEU A 1 151 ? 6.055 9.663 -10.353 1.00 92.50 151 LEU A C 1
ATOM 1132 O O . LEU A 1 151 ? 6.666 10.534 -9.736 1.00 92.50 151 LEU A O 1
ATOM 1136 N N . GLY A 1 152 ? 6.293 9.415 -11.645 1.00 92.88 152 GLY A N 1
ATOM 1137 C CA . GLY A 1 152 ? 7.268 10.138 -12.465 1.00 92.88 152 GLY A CA 1
ATOM 1138 C C . GLY A 1 152 ? 8.604 9.418 -12.665 1.00 92.88 152 GLY A C 1
ATOM 1139 O O . GLY A 1 152 ? 9.550 10.029 -13.163 1.00 92.88 152 GLY A O 1
ATOM 1140 N N . ALA A 1 153 ? 8.715 8.135 -12.302 1.00 93.69 153 ALA A N 1
ATOM 1141 C CA . ALA A 1 153 ? 9.919 7.364 -12.591 1.00 93.69 153 ALA A CA 1
ATOM 1142 C C . ALA A 1 153 ? 10.038 7.062 -14.093 1.00 93.69 153 ALA A C 1
ATOM 1144 O O . ALA A 1 153 ? 9.079 6.666 -14.758 1.00 93.69 153 ALA A O 1
ATOM 1145 N N . THR A 1 154 ? 11.247 7.209 -14.632 1.00 94.31 154 THR A N 1
ATOM 1146 C CA . THR A 1 154 ? 11.554 6.804 -16.005 1.00 94.31 154 THR A CA 1
ATOM 1147 C C . THR A 1 154 ? 11.729 5.292 -16.054 1.00 94.31 154 THR A C 1
ATOM 1149 O O . THR A 1 154 ? 12.627 4.749 -15.412 1.00 94.31 154 THR A O 1
ATOM 1152 N N . MET A 1 155 ? 10.892 4.607 -16.830 1.00 94.19 155 MET A N 1
ATOM 1153 C CA . MET A 1 155 ? 10.923 3.149 -16.943 1.00 94.19 155 MET A CA 1
ATOM 1154 C C . MET A 1 155 ? 11.735 2.725 -18.167 1.00 94.19 155 MET A C 1
ATOM 1156 O O . MET A 1 155 ? 11.508 3.201 -19.277 1.00 94.19 155 MET A O 1
ATOM 1160 N N . THR A 1 156 ? 12.657 1.791 -17.976 1.00 93.06 156 THR A N 1
ATOM 1161 C CA . THR A 1 156 ? 13.438 1.163 -19.046 1.00 93.06 156 THR A CA 1
ATOM 1162 C C . THR A 1 156 ? 13.262 -0.341 -18.945 1.00 93.06 156 THR A C 1
ATOM 1164 O O . THR A 1 156 ? 13.369 -0.910 -17.864 1.00 93.06 156 THR A O 1
ATOM 1167 N N . SER A 1 157 ? 12.942 -0.999 -20.050 1.00 91.56 157 SER A N 1
ATOM 1168 C CA . SER A 1 157 ? 12.672 -2.436 -20.067 1.00 91.56 157 SER A CA 1
ATOM 1169 C C . SER A 1 157 ? 13.880 -3.225 -20.558 1.00 91.56 157 SER A C 1
ATOM 1171 O O . SER A 1 157 ? 14.528 -2.824 -21.526 1.00 91.56 157 SER A O 1
ATOM 1173 N N . SER A 1 158 ? 14.129 -4.380 -19.952 1.00 88.44 158 SER A N 1
ATOM 1174 C CA . SER A 1 158 ? 15.056 -5.402 -20.437 1.00 88.44 158 SER A CA 1
ATOM 1175 C C . SER A 1 158 ? 14.348 -6.759 -20.537 1.00 88.44 158 SER A C 1
ATOM 1177 O O . SER A 1 158 ? 13.364 -7.018 -19.842 1.00 88.44 158 SER A O 1
ATOM 1179 N N . GLY A 1 159 ? 14.844 -7.631 -21.417 1.00 84.19 159 GLY A N 1
ATOM 1180 C CA . GLY A 1 159 ? 14.251 -8.947 -21.663 1.00 84.19 159 GLY A CA 1
ATOM 1181 C C . GLY A 1 159 ? 13.260 -8.972 -22.837 1.00 84.19 159 GLY A C 1
ATOM 1182 O O . GLY A 1 159 ? 13.314 -8.101 -23.710 1.00 84.19 159 GLY A O 1
ATOM 1183 N N . PRO A 1 160 ? 12.398 -10.002 -22.915 1.00 82.69 160 PRO A N 1
ATOM 1184 C CA . PRO A 1 160 ? 11.445 -10.178 -24.008 1.00 82.69 160 PRO A CA 1
ATOM 1185 C C . PRO A 1 160 ? 10.411 -9.044 -24.073 1.00 82.69 160 PRO A C 1
ATOM 1187 O O . PRO A 1 160 ? 10.022 -8.487 -23.052 1.00 82.69 160 PRO A O 1
ATOM 1190 N N . SER A 1 161 ? 9.902 -8.750 -25.274 1.00 75.06 161 SER A N 1
ATOM 1191 C CA . SER A 1 161 ? 8.871 -7.722 -25.510 1.00 75.06 161 SER A CA 1
ATOM 1192 C C . SER A 1 161 ? 7.488 -8.067 -24.938 1.00 75.06 161 SER A C 1
ATOM 1194 O O . SER A 1 161 ? 6.586 -7.232 -24.953 1.00 75.06 161 SER A O 1
ATOM 1196 N N . SER A 1 162 ? 7.311 -9.291 -24.444 1.00 73.31 162 SER A N 1
ATOM 1197 C CA . SER A 1 162 ? 6.093 -9.791 -23.810 1.00 73.31 162 SER A CA 1
ATOM 1198 C C . SER A 1 162 ? 6.460 -10.754 -22.685 1.00 73.31 162 SER A C 1
ATOM 1200 O O . SER A 1 162 ? 7.329 -11.605 -22.878 1.00 73.31 162 SER A O 1
ATOM 1202 N N . GLY A 1 163 ? 5.787 -10.664 -21.540 1.00 81.88 163 GLY A N 1
ATOM 1203 C CA . GLY A 1 163 ? 6.052 -11.536 -20.398 1.00 81.88 163 GLY A CA 1
ATOM 1204 C C . GLY A 1 163 ? 5.570 -10.943 -19.079 1.00 81.88 163 GLY A C 1
ATOM 1205 O O . GLY A 1 163 ? 5.066 -9.819 -19.040 1.00 81.88 163 GLY A O 1
ATOM 1206 N N . SER A 1 164 ? 5.735 -11.695 -17.993 1.00 89.12 164 SER A N 1
ATOM 1207 C CA . SER A 1 164 ? 5.545 -11.175 -16.638 1.00 89.12 164 SER A CA 1
ATOM 1208 C C . SER A 1 164 ? 6.785 -10.402 -16.195 1.00 89.12 164 SER A C 1
ATOM 1210 O O . SER A 1 164 ? 7.909 -10.738 -16.575 1.00 89.12 164 SER A O 1
ATOM 1212 N N . VAL A 1 165 ? 6.585 -9.379 -15.368 1.00 92.44 165 VAL A N 1
ATOM 1213 C CA . VAL A 1 165 ? 7.685 -8.647 -14.736 1.00 92.44 165 VAL A CA 1
ATOM 1214 C C . VAL A 1 165 ? 8.291 -9.533 -13.651 1.00 92.44 165 VAL A C 1
ATOM 1216 O O . VAL A 1 165 ? 7.591 -9.907 -12.715 1.00 92.44 165 VAL A O 1
ATOM 1219 N N . GLN A 1 166 ? 9.571 -9.868 -13.795 1.00 93.31 166 GLN A N 1
ATOM 1220 C CA . GLN A 1 166 ? 10.332 -10.666 -12.832 1.00 93.31 166 GLN A CA 1
ATOM 1221 C C . GLN A 1 166 ? 10.903 -9.791 -11.716 1.00 93.31 166 GLN A C 1
ATOM 1223 O O . GLN A 1 166 ? 10.879 -10.165 -10.546 1.00 93.31 166 GLN A O 1
ATOM 1228 N N . ALA A 1 167 ? 11.440 -8.630 -12.090 1.00 94.44 167 ALA A N 1
ATOM 1229 C CA . ALA A 1 167 ? 12.065 -7.707 -11.160 1.00 94.44 167 ALA A CA 1
ATOM 1230 C C . ALA A 1 167 ? 11.993 -6.264 -11.670 1.00 94.44 167 ALA A C 1
ATOM 1232 O O . ALA A 1 167 ? 11.933 -6.009 -12.878 1.00 94.44 167 ALA A O 1
ATOM 1233 N N . ILE A 1 168 ? 12.016 -5.319 -10.738 1.00 96.00 168 ILE A N 1
ATOM 1234 C CA . ILE A 1 168 ? 12.124 -3.886 -10.986 1.00 96.00 168 ILE A CA 1
ATOM 1235 C C . ILE A 1 168 ? 13.242 -3.360 -10.096 1.00 96.00 168 ILE A C 1
ATOM 1237 O O . ILE A 1 168 ? 13.164 -3.489 -8.880 1.00 96.00 168 ILE A O 1
ATOM 1241 N N . THR A 1 169 ? 14.250 -2.719 -10.674 1.00 96.25 169 THR A N 1
ATOM 1242 C CA . THR A 1 169 ? 15.335 -2.087 -9.914 1.00 96.25 169 THR A CA 1
ATOM 1243 C C . THR A 1 169 ? 15.344 -0.596 -10.200 1.00 96.25 169 THR A C 1
ATOM 1245 O O . THR A 1 169 ? 15.573 -0.185 -11.336 1.00 96.25 169 THR A O 1
ATOM 1248 N N . CYS A 1 170 ? 15.110 0.227 -9.181 1.00 95.31 170 CYS A N 1
ATOM 1249 C CA . CYS A 1 170 ? 15.072 1.680 -9.304 1.00 95.31 170 CYS A CA 1
ATOM 1250 C C . CYS A 1 170 ? 16.246 2.344 -8.590 1.00 95.31 170 CYS A C 1
ATOM 1252 O O . CYS A 1 170 ? 16.589 2.012 -7.452 1.00 95.31 170 CYS A O 1
ATOM 1254 N N . SER A 1 171 ? 16.825 3.343 -9.247 1.00 92.56 171 SER A N 1
ATOM 1255 C CA . SER A 1 171 ? 17.926 4.149 -8.724 1.00 92.56 171 SER A CA 1
ATOM 1256 C C . SER A 1 171 ? 17.810 5.607 -9.182 1.00 92.56 171 SER A C 1
ATOM 1258 O O . SER A 1 171 ? 16.977 5.947 -10.024 1.00 92.56 171 SER A O 1
ATOM 1260 N N . GLY A 1 172 ? 18.627 6.487 -8.599 1.00 85.94 172 GLY A N 1
ATOM 1261 C CA . GLY A 1 172 ? 18.660 7.914 -8.929 1.00 85.94 172 GLY A CA 1
ATOM 1262 C C . GLY A 1 172 ? 18.408 8.827 -7.729 1.00 85.94 172 GLY A C 1
ATOM 1263 O O . GLY A 1 172 ? 18.010 8.378 -6.648 1.00 85.94 172 GLY A O 1
ATOM 1264 N N . ALA A 1 173 ? 18.659 10.122 -7.918 1.00 75.75 173 ALA A N 1
ATOM 1265 C CA . ALA A 1 173 ? 18.601 11.142 -6.873 1.00 75.75 173 ALA A CA 1
ATOM 1266 C C . ALA A 1 173 ? 17.527 12.198 -7.175 1.00 75.75 173 ALA A C 1
ATOM 1268 O O . ALA A 1 173 ? 17.346 12.616 -8.320 1.00 75.75 173 ALA A O 1
ATOM 1269 N N . GLY A 1 174 ? 16.833 12.656 -6.130 1.00 72.81 174 GLY A N 1
ATOM 1270 C CA . GLY A 1 174 ? 15.754 13.635 -6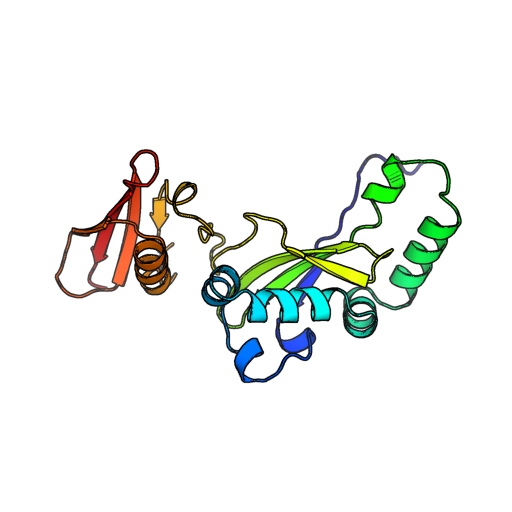.258 1.00 72.81 174 GLY A CA 1
ATOM 1271 C C . GLY A 1 174 ? 14.608 13.115 -7.129 1.00 72.81 174 GLY A C 1
ATOM 1272 O O . GLY A 1 174 ? 14.193 11.969 -6.994 1.00 72.81 174 GLY A O 1
ATOM 1273 N N . ALA A 1 175 ? 14.083 13.963 -8.016 1.00 73.56 175 ALA A N 1
ATOM 1274 C CA . ALA A 1 175 ? 12.987 13.605 -8.922 1.00 73.56 175 ALA A CA 1
ATOM 1275 C C . ALA A 1 175 ? 13.429 12.753 -10.130 1.00 73.56 175 ALA A C 1
ATOM 1277 O O . ALA A 1 175 ? 12.593 12.167 -10.809 1.00 73.56 175 ALA A O 1
ATOM 1278 N N . ALA A 1 176 ? 14.735 12.660 -10.408 1.00 83.19 176 ALA A N 1
ATOM 1279 C CA . ALA A 1 176 ? 15.264 11.861 -11.509 1.00 83.19 176 ALA A CA 1
ATOM 1280 C C . ALA A 1 176 ? 15.459 10.408 -11.055 1.00 83.19 176 ALA A C 1
ATOM 1282 O O . ALA A 1 176 ? 16.563 9.994 -10.690 1.00 83.19 176 ALA A O 1
ATOM 1283 N N . LYS A 1 177 ? 14.369 9.636 -11.051 1.00 91.50 177 LYS A N 1
ATOM 1284 C CA . LYS A 1 177 ? 14.391 8.196 -10.765 1.00 91.50 177 LYS A CA 1
ATOM 1285 C C . LYS A 1 177 ? 14.305 7.406 -12.063 1.00 91.50 177 LYS A C 1
ATOM 1287 O O . LYS A 1 177 ? 13.422 7.654 -12.880 1.00 91.50 177 LYS A O 1
ATOM 1292 N N . THR A 1 178 ? 15.219 6.459 -12.247 1.00 93.75 178 THR A N 1
ATOM 1293 C CA . THR A 1 178 ? 15.206 5.516 -13.373 1.00 93.75 178 THR A CA 1
ATOM 1294 C C . THR A 1 178 ? 15.014 4.108 -12.838 1.00 93.75 178 THR A C 1
ATOM 1296 O O . THR A 1 178 ? 15.731 3.685 -11.930 1.00 93.75 178 THR A O 1
ATOM 1299 N N . CYS A 1 179 ? 14.053 3.391 -13.407 1.00 95.81 179 CYS A N 1
ATOM 1300 C CA . CYS A 1 179 ? 13.725 2.020 -13.061 1.00 95.81 179 CYS A CA 1
ATOM 1301 C C . CYS A 1 179 ? 13.994 1.097 -14.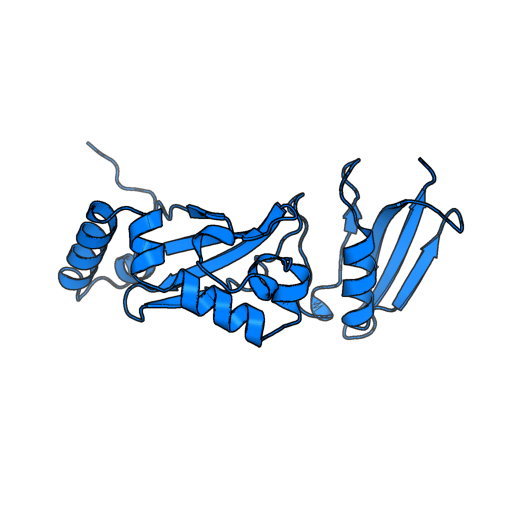247 1.00 95.81 179 CYS A C 1
ATOM 1303 O O . CYS A 1 179 ? 13.513 1.330 -15.358 1.00 95.81 179 CYS A O 1
ATOM 1305 N N . HIS A 1 180 ? 14.740 0.031 -13.999 1.00 94.81 180 HIS A N 1
ATOM 1306 C CA . HIS A 1 180 ? 14.960 -1.064 -14.930 1.00 94.81 180 HIS A CA 1
ATOM 1307 C C . HIS A 1 180 ? 13.946 -2.171 -14.639 1.00 94.81 180 HIS A C 1
ATOM 1309 O O . HIS A 1 180 ? 13.903 -2.687 -13.527 1.00 94.81 180 HIS A O 1
ATOM 1315 N N . VAL A 1 181 ? 13.118 -2.510 -15.623 1.00 95.06 181 VAL A N 1
ATOM 1316 C CA . VAL A 1 181 ? 12.071 -3.533 -15.535 1.00 95.06 181 VAL A CA 1
ATOM 1317 C C . VAL A 1 181 ? 12.523 -4.756 -16.315 1.00 95.06 181 VAL A C 1
ATOM 1319 O O . VAL A 1 181 ? 12.655 -4.693 -17.538 1.00 95.06 181 VAL A O 1
ATOM 1322 N N . GLN A 1 182 ? 12.738 -5.863 -15.616 1.00 93.62 182 GLN A N 1
ATOM 1323 C CA . GLN A 1 182 ? 13.130 -7.131 -16.213 1.00 93.62 182 GLN A CA 1
ATOM 1324 C C . GLN A 1 182 ? 11.893 -7.980 -16.506 1.00 93.62 182 GLN A C 1
ATOM 1326 O O . GLN A 1 182 ? 11.159 -8.365 -15.593 1.00 93.62 182 GLN A O 1
ATOM 1331 N N . TYR A 1 183 ? 11.681 -8.297 -17.781 1.00 91.44 183 TYR A N 1
ATOM 1332 C CA . TYR A 1 183 ? 10.615 -9.190 -18.229 1.00 91.44 183 TYR A CA 1
ATOM 1333 C C . TYR A 1 183 ? 11.124 -10.623 -18.402 1.00 91.44 183 TYR A C 1
ATOM 1335 O O . TYR A 1 183 ? 12.263 -10.849 -18.818 1.00 91.44 183 TYR A O 1
ATOM 1343 N N . MET A 1 184 ? 10.251 -11.597 -18.144 1.00 88.69 184 MET A N 1
ATOM 1344 C CA . MET A 1 184 ? 10.489 -13.014 -18.426 1.00 88.69 184 MET A CA 1
ATOM 1345 C C . MET A 1 184 ? 9.262 -13.663 -19.077 1.00 88.69 184 MET A C 1
ATOM 1347 O O . MET A 1 184 ? 8.122 -13.303 -18.777 1.00 88.69 184 MET A O 1
ATOM 1351 N N . ILE A 1 185 ? 9.495 -14.647 -19.944 1.00 82.88 185 ILE A N 1
ATOM 1352 C CA . ILE A 1 185 ? 8.446 -15.545 -20.442 1.00 82.88 185 ILE A CA 1
ATOM 1353 C C . ILE A 1 185 ? 8.411 -16.748 -19.497 1.00 82.88 185 ILE A C 1
ATOM 1355 O O . ILE A 1 185 ? 9.456 -17.350 -19.244 1.00 82.88 185 ILE A O 1
ATOM 1359 N N . ARG A 1 186 ? 7.231 -17.051 -18.953 1.00 69.62 186 ARG A N 1
ATOM 1360 C CA . ARG A 1 186 ? 6.970 -18.257 -18.159 1.00 69.62 186 ARG A CA 1
ATOM 1361 C C . ARG A 1 186 ? 6.363 -19.343 -19.034 1.00 69.62 186 ARG A C 1
ATOM 1363 O O . ARG A 1 186 ? 5.553 -18.980 -19.916 1.00 69.62 186 ARG A O 1
#

Sequence (186 aa):
MVEGGGTLRPTYIVPVDVLGLNPSASAKTAYDYVGDHNLRAMVESAAGSTGVITKIVGASVLTAMSDLLQHVTNYTGLRDQARLLMRIVFKDGSYVTVVVNLEYQNGQSEVGSERTAAGQLIPSDIQQVQGEWTDYNGENLGQMVTHLHGLGATMTSSGPSSGSVQAITCSGAGAAKTCHVQYMIR

Organism: Stenotrophomonas maltophilia (NCBI:txid40324)

pLDDT: mean 83.13, std 15.1, range [29.94, 96.31]

Secondary structure (DSSP, 8-state):
---------PEEEEEGGGGT--HHHHT--HHHHHH-HHHHHHHHHHHHSHHHHHHHH-HHHHHHHHHHHHH-SS-HHHHTTSEEEEEEE-TTS-EEEEEEETTTTEEEE-TT--B-TTS-B--SSGGG--EEEE-TTT--THHHHHHHHHTTPEEEEES-SSSEEEEEEEE-STT--EEEEEEE--

Radius of gyration: 19.66 Å; chains: 1; bounding box: 38×32×65 Å

Foldseek 3Di:
DDPPDDLPQDEFEAELVLLVDDPVLLQDALLCCLVDPVSVQSSQLSCLAPSSVCVGCNPVVLVVLVVQVVVPPDDPVVQVSSWHWYWYAGPQQWTWIWIHRNVVSTTDTDPQRTAGNVRHTQDSALQPQAAKDACPVPNQCVSVVVSNVVNPEAEDEDDDPDAGFGMKGWDDDDNHIYIYTYGDHD